Protein AF-A0A2R5FGH9-F1 (afdb_monomer_lite)

Structure (mmCIF, N/CA/C/O backbone):
data_AF-A0A2R5FGH9-F1
#
_entry.id   AF-A0A2R5FGH9-F1
#
loop_
_atom_site.group_PDB
_atom_site.id
_atom_site.type_symbol
_atom_site.label_atom_id
_atom_site.label_alt_id
_atom_site.label_comp_id
_atom_site.label_asym_id
_atom_site.label_entity_id
_atom_site.label_seq_id
_atom_site.pdbx_PDB_ins_code
_atom_site.Cartn_x
_atom_site.Cartn_y
_atom_site.Cartn_z
_atom_site.occupancy
_atom_site.B_iso_or_equiv
_atom_site.auth_seq_id
_atom_site.auth_comp_id
_atom_site.auth_asym_id
_atom_site.auth_atom_id
_atom_site.pdbx_PDB_model_num
ATOM 1 N N . MET A 1 1 ? -40.170 -8.641 27.460 1.00 36.09 1 MET A N 1
ATOM 2 C CA . MET A 1 1 ? -39.185 -7.581 27.164 1.00 36.09 1 MET A CA 1
ATOM 3 C C . MET A 1 1 ? -38.510 -7.929 25.850 1.00 36.09 1 MET A C 1
ATOM 5 O O . MET A 1 1 ? -37.716 -8.857 25.812 1.00 36.09 1 MET A O 1
ATOM 9 N N . LEU A 1 2 ? -38.915 -7.272 24.765 1.00 35.56 2 LEU A N 1
ATOM 10 C CA . LEU A 1 2 ? -38.268 -7.395 23.460 1.00 35.56 2 LEU A CA 1
ATOM 11 C C . LEU A 1 2 ? -37.071 -6.442 23.468 1.00 35.56 2 LEU A C 1
ATOM 13 O O . LEU A 1 2 ? -37.255 -5.230 23.385 1.00 35.56 2 LEU A O 1
ATOM 17 N N . ASN A 1 3 ? -35.859 -6.979 23.621 1.00 38.91 3 ASN A N 1
ATOM 18 C CA . ASN A 1 3 ? -34.643 -6.214 23.360 1.00 38.91 3 ASN A CA 1
ATOM 19 C C . ASN A 1 3 ? -34.590 -5.937 21.856 1.00 38.91 3 ASN A C 1
ATOM 21 O O . ASN A 1 3 ? -34.170 -6.782 21.069 1.00 38.91 3 ASN A O 1
ATOM 25 N N . SER A 1 4 ? -35.050 -4.750 21.471 1.00 40.66 4 SER A N 1
ATOM 26 C CA . SER A 1 4 ? -34.725 -4.124 20.195 1.00 40.66 4 SER A CA 1
ATOM 27 C C . SER A 1 4 ? -33.212 -3.903 20.159 1.00 40.66 4 SER A C 1
ATOM 29 O O . SER A 1 4 ? -32.720 -2.861 20.588 1.00 40.66 4 SER A O 1
ATOM 31 N N . LEU A 1 5 ? -32.460 -4.904 19.696 1.00 50.38 5 LEU A N 1
ATOM 32 C CA . LEU A 1 5 ? -31.089 -4.699 19.248 1.00 50.38 5 LEU A CA 1
ATOM 33 C C . LEU A 1 5 ? -31.179 -3.773 18.035 1.00 50.38 5 LEU A C 1
ATOM 35 O O . LEU A 1 5 ? -31.567 -4.210 16.952 1.00 50.38 5 LEU A O 1
ATOM 39 N N . SER A 1 6 ? -30.887 -2.487 18.235 1.00 49.81 6 SER A N 1
ATOM 40 C CA . SER A 1 6 ? -30.656 -1.556 17.131 1.00 49.81 6 SER A CA 1
ATOM 41 C C . SER A 1 6 ? -29.717 -2.220 16.117 1.00 49.81 6 SER A C 1
ATOM 43 O O . SER A 1 6 ? -28.761 -2.880 16.544 1.00 49.81 6 SER A O 1
ATOM 45 N N . PRO A 1 7 ? -29.972 -2.098 14.802 1.00 56.53 7 PRO A N 1
ATOM 46 C CA . PRO A 1 7 ? -29.104 -2.704 13.806 1.00 56.53 7 PRO A CA 1
ATOM 47 C C . PRO A 1 7 ? -27.678 -2.199 14.026 1.00 56.53 7 PRO A C 1
ATOM 49 O O . PRO A 1 7 ? -27.451 -0.995 14.166 1.00 56.53 7 PRO A O 1
ATOM 52 N N . LEU A 1 8 ? -26.730 -3.134 14.119 1.00 64.81 8 LEU A N 1
ATOM 53 C CA . LEU A 1 8 ? -25.311 -2.800 14.162 1.00 64.81 8 LEU A CA 1
ATOM 54 C C . LEU A 1 8 ? -25.004 -1.936 12.938 1.00 64.81 8 LEU A C 1
ATOM 56 O O . LEU A 1 8 ? -25.388 -2.297 11.826 1.00 64.81 8 LEU A O 1
ATOM 60 N N . ALA A 1 9 ? -24.343 -0.799 13.151 1.00 81.44 9 ALA A N 1
ATOM 61 C CA . ALA A 1 9 ? -23.907 0.046 12.050 1.00 81.44 9 ALA A CA 1
ATOM 62 C C . ALA A 1 9 ? -23.012 -0.769 11.100 1.00 81.44 9 ALA A C 1
ATOM 64 O O . ALA A 1 9 ? -22.195 -1.576 11.550 1.00 81.44 9 ALA A O 1
ATOM 65 N N . GLU A 1 10 ? -23.172 -0.581 9.793 1.00 88.12 10 GLU A N 1
ATOM 66 C CA . GLU A 1 10 ? -22.289 -1.185 8.794 1.00 88.12 10 GLU A CA 1
ATOM 67 C C . GLU A 1 10 ? -21.108 -0.255 8.499 1.00 88.12 10 GLU A C 1
ATOM 69 O O . GLU A 1 10 ? -21.259 0.966 8.436 1.00 88.12 10 GLU A O 1
ATOM 74 N N . ASP A 1 11 ? -19.926 -0.843 8.332 1.00 92.19 11 ASP A N 1
ATOM 75 C CA . ASP A 1 11 ? -18.700 -0.186 7.887 1.00 92.19 11 ASP A CA 1
ATOM 76 C C . ASP A 1 11 ? -18.140 -0.870 6.622 1.00 92.19 11 ASP A C 1
ATOM 78 O O . ASP A 1 11 ? -18.800 -1.712 6.003 1.00 92.19 11 ASP A O 1
ATOM 82 N N . LEU A 1 12 ? -16.918 -0.519 6.198 1.00 90.75 12 LEU A N 1
ATOM 83 C CA . LEU A 1 12 ? -16.336 -1.056 4.960 1.00 90.75 12 LEU A CA 1
ATOM 84 C C . LEU A 1 12 ? -16.142 -2.579 4.981 1.00 90.75 12 LEU A C 1
ATOM 86 O O . LEU A 1 12 ? -16.095 -3.185 3.909 1.00 90.75 12 LEU A O 1
ATOM 90 N N . ALA A 1 13 ? -16.037 -3.182 6.165 1.00 94.12 13 ALA A N 1
ATOM 91 C CA . ALA A 1 13 ? -15.879 -4.613 6.385 1.00 94.12 13 ALA A CA 1
ATOM 92 C C . ALA A 1 13 ? -17.205 -5.307 6.758 1.00 94.12 13 ALA A C 1
ATOM 94 O O . ALA A 1 13 ? -17.204 -6.454 7.201 1.00 94.12 13 ALA A O 1
ATOM 95 N N . GLY A 1 14 ? -18.353 -4.655 6.554 1.00 92.62 14 GLY A N 1
ATOM 96 C CA . GLY A 1 14 ? -19.675 -5.183 6.892 1.00 92.62 14 GLY A CA 1
ATOM 97 C C . GLY A 1 14 ? -20.109 -4.783 8.301 1.00 92.62 14 GLY A C 1
ATOM 98 O O . GLY A 1 14 ? -19.911 -3.646 8.714 1.00 92.62 14 GLY A O 1
ATOM 99 N N . GLN A 1 15 ? -20.729 -5.696 9.052 1.00 91.69 15 GLN A N 1
ATOM 100 C CA . GLN A 1 15 ? -21.244 -5.370 10.388 1.00 91.69 15 GLN A CA 1
ATOM 101 C C . GLN A 1 15 ? -20.119 -4.938 11.341 1.00 91.69 15 GLN A C 1
ATOM 103 O O . GLN A 1 15 ? -19.120 -5.649 11.516 1.00 91.69 15 GLN A O 1
ATOM 108 N N . ASN A 1 16 ? -20.303 -3.777 11.973 1.00 89.50 16 ASN A N 1
ATOM 109 C CA . ASN A 1 16 ? -19.399 -3.253 12.985 1.00 89.50 16 ASN A CA 1
ATOM 110 C C . ASN A 1 16 ? -19.691 -3.907 14.339 1.00 89.50 16 ASN A C 1
ATOM 112 O O . ASN A 1 16 ? -20.799 -3.814 14.870 1.00 89.50 16 ASN A O 1
ATOM 116 N N . TYR A 1 17 ? -18.676 -4.549 14.908 1.00 87.38 17 TYR A N 1
ATOM 117 C CA . TYR A 1 17 ? -18.700 -5.069 16.267 1.00 87.38 17 TYR A CA 1
ATOM 118 C C . TYR A 1 17 ? -17.605 -4.340 17.051 1.00 87.38 17 TYR A C 1
ATOM 120 O O . TYR A 1 17 ? -16.444 -4.448 16.663 1.00 87.38 17 TYR A O 1
ATOM 128 N N . PRO A 1 18 ? -17.915 -3.650 18.163 1.00 85.75 18 PRO A N 1
ATOM 129 C CA . PRO A 1 18 ? -16.892 -2.970 18.964 1.00 85.75 18 PRO A CA 1
ATOM 130 C C . PRO A 1 18 ? -15.833 -3.922 19.543 1.00 85.75 18 PRO A C 1
ATOM 132 O O . PRO A 1 18 ? -14.689 -3.539 19.758 1.00 85.75 18 PRO A O 1
ATOM 135 N N . SER A 1 19 ? -16.213 -5.179 19.784 1.00 90.06 19 SER A N 1
ATOM 136 C CA . SER A 1 19 ? -15.317 -6.245 20.235 1.00 90.06 19 SER A CA 1
ATOM 137 C C . SER A 1 19 ? -15.649 -7.533 19.475 1.00 90.06 19 SER A C 1
ATOM 139 O O . SER A 1 19 ? -16.431 -8.354 19.964 1.00 90.06 19 SER A O 1
ATOM 141 N N . PRO A 1 20 ? -15.163 -7.682 18.226 1.00 93.56 20 PRO A N 1
ATOM 142 C CA . PRO A 1 20 ? -15.476 -8.838 17.409 1.00 93.56 20 PRO A CA 1
ATOM 143 C C . PRO A 1 20 ? -14.773 -10.075 17.970 1.00 93.56 20 PRO A C 1
ATOM 145 O O . PRO A 1 20 ? -13.564 -10.072 18.199 1.00 93.56 20 PRO A O 1
ATOM 148 N N . HIS A 1 21 ? -15.509 -11.170 18.133 1.00 94.06 21 HIS A N 1
ATOM 149 C CA . HIS A 1 21 ? -14.891 -12.479 18.337 1.00 94.06 21 HIS A CA 1
ATOM 150 C C . HIS A 1 21 ? -14.397 -13.068 17.005 1.00 94.06 21 HIS A C 1
ATOM 152 O O . HIS A 1 21 ? -14.748 -12.594 15.926 1.00 94.06 21 HIS A O 1
ATOM 158 N N . TYR A 1 22 ? -13.653 -14.177 17.063 1.00 94.25 22 TYR A N 1
ATOM 159 C CA . TYR A 1 22 ? -13.020 -14.814 15.897 1.00 94.25 22 TYR A CA 1
ATOM 160 C C . TYR A 1 22 ? -13.924 -14.921 14.652 1.00 94.25 22 TYR A C 1
ATOM 162 O O . TYR A 1 22 ? -13.580 -14.412 13.588 1.00 94.25 22 TYR A O 1
ATOM 170 N N . LEU A 1 23 ? -15.117 -15.520 14.781 1.00 96.31 23 LEU A N 1
ATOM 171 C CA . LEU A 1 23 ? -16.037 -15.672 13.642 1.00 96.31 23 LEU A CA 1
ATOM 172 C C . LEU A 1 23 ? -16.572 -14.331 13.099 1.00 96.31 23 LEU A C 1
ATOM 174 O O . LEU A 1 23 ? -16.866 -14.237 11.910 1.00 96.31 23 LEU A O 1
ATOM 178 N N . GLN A 1 24 ? -16.709 -13.297 13.935 1.00 96.06 24 GLN A N 1
ATOM 179 C CA . GLN A 1 24 ? -17.102 -11.955 13.486 1.00 96.06 24 GLN A CA 1
ATOM 180 C C . GLN A 1 24 ? -15.964 -11.304 12.695 1.00 96.06 24 GLN A C 1
ATOM 182 O O . GLN A 1 24 ? -16.203 -10.799 11.600 1.00 96.06 24 GLN A O 1
ATOM 187 N N . THR A 1 25 ? -14.721 -11.411 13.168 1.00 95.94 25 THR A N 1
ATOM 188 C CA . THR A 1 25 ? -13.534 -10.972 12.417 1.00 95.94 25 THR A CA 1
ATOM 189 C C . THR A 1 25 ? -13.403 -11.719 11.089 1.00 95.94 25 THR A C 1
ATOM 191 O O . THR A 1 25 ? -13.157 -11.103 10.056 1.00 95.94 25 THR A O 1
ATOM 194 N N . GLN A 1 26 ? -13.647 -13.032 11.067 1.00 96.31 26 GLN A N 1
ATOM 195 C CA . GLN A 1 26 ? -13.617 -13.819 9.832 1.00 96.31 26 GLN A CA 1
ATOM 196 C C . GLN A 1 26 ? -14.672 -13.345 8.818 1.00 96.31 26 GLN A C 1
ATOM 198 O O . GLN A 1 26 ? -14.382 -13.256 7.625 1.00 96.31 26 GLN A O 1
ATOM 203 N N . ARG A 1 27 ? -15.885 -13.005 9.276 1.00 96.38 27 ARG A N 1
ATOM 204 C CA . ARG A 1 27 ? -16.927 -12.412 8.418 1.00 96.38 27 ARG A CA 1
ATOM 205 C C . ARG A 1 27 ? -16.500 -11.053 7.872 1.00 96.38 27 ARG A C 1
ATOM 207 O O . ARG A 1 27 ? -16.706 -10.804 6.688 1.00 96.38 27 ARG A O 1
ATOM 214 N N . ARG A 1 28 ? -15.863 -10.220 8.700 1.00 96.38 28 ARG A N 1
ATOM 215 C CA . ARG A 1 28 ? -15.312 -8.924 8.280 1.00 96.38 28 ARG A CA 1
ATOM 216 C C . ARG A 1 28 ? -14.251 -9.081 7.192 1.00 96.38 28 ARG A C 1
ATOM 218 O O . ARG A 1 28 ? -14.345 -8.449 6.146 1.00 96.38 28 ARG A O 1
ATOM 225 N N . ILE A 1 29 ? -13.300 -9.998 7.385 1.00 96.81 29 ILE A N 1
ATOM 226 C CA . ILE A 1 29 ? -12.285 -10.338 6.375 1.00 96.81 29 ILE A CA 1
ATOM 227 C C . ILE A 1 29 ? -12.949 -10.820 5.083 1.00 96.81 29 ILE A C 1
ATOM 229 O O . ILE A 1 29 ? -12.601 -10.341 4.010 1.00 96.81 29 ILE A O 1
ATOM 233 N N . ARG A 1 30 ? -13.928 -11.729 5.168 1.00 96.50 30 ARG A N 1
ATOM 234 C CA . ARG A 1 30 ? -14.634 -12.241 3.985 1.00 96.50 30 ARG A CA 1
ATOM 235 C C . ARG A 1 30 ? -15.347 -11.131 3.211 1.00 96.50 30 ARG A C 1
ATOM 237 O O . ARG A 1 30 ? -15.213 -11.080 1.998 1.00 96.50 30 ARG A O 1
ATOM 244 N N . SER A 1 31 ? -16.017 -10.216 3.909 1.00 95.81 31 SER A N 1
ATOM 245 C CA . SER A 1 31 ? -16.653 -9.044 3.294 1.00 95.81 31 SER A CA 1
ATOM 246 C C . SER A 1 31 ? -15.647 -8.200 2.497 1.00 95.81 31 SER A C 1
ATOM 248 O O . SER A 1 31 ? -15.887 -7.846 1.344 1.00 95.81 31 SER A O 1
ATOM 250 N N . LEU A 1 32 ? -14.466 -7.943 3.068 1.00 96.12 32 LEU A N 1
ATOM 251 C CA . LEU A 1 32 ? -13.390 -7.213 2.386 1.00 96.12 32 LEU A CA 1
ATOM 252 C C . LEU A 1 32 ? -12.814 -8.003 1.201 1.00 96.12 32 LEU A C 1
ATOM 254 O O . LEU A 1 32 ? -12.506 -7.416 0.164 1.00 96.12 32 LEU A O 1
ATOM 258 N N . ILE A 1 33 ? -12.686 -9.325 1.332 1.00 95.12 33 ILE A N 1
ATOM 259 C CA . ILE A 1 33 ? -12.244 -10.203 0.245 1.00 95.12 33 ILE A CA 1
ATOM 260 C C . ILE A 1 33 ? -13.204 -10.090 -0.941 1.00 95.12 33 ILE A C 1
ATOM 262 O O . ILE A 1 33 ? -12.774 -9.782 -2.055 1.00 95.12 33 ILE A O 1
ATOM 266 N N . ASP A 1 34 ? -14.501 -10.239 -0.681 1.00 93.94 34 ASP A N 1
ATOM 267 C CA . ASP A 1 34 ? -15.549 -10.145 -1.696 1.00 93.94 34 ASP A CA 1
ATOM 268 C C . ASP A 1 34 ? -15.573 -8.742 -2.342 1.00 93.94 34 ASP A C 1
ATOM 270 O O . ASP A 1 34 ? -15.816 -8.587 -3.540 1.00 93.94 34 ASP A O 1
ATOM 274 N N . LYS A 1 35 ? -15.239 -7.697 -1.576 1.00 91.81 35 LYS A N 1
ATOM 275 C CA . LYS A 1 35 ? -15.223 -6.309 -2.055 1.00 91.81 35 LYS A CA 1
ATOM 276 C C . LYS A 1 35 ? -14.005 -5.948 -2.913 1.00 91.81 35 LYS A C 1
ATOM 278 O O . LYS A 1 35 ? -14.156 -5.195 -3.878 1.00 91.81 35 LYS A O 1
ATOM 283 N N . TYR A 1 36 ? -12.806 -6.429 -2.571 1.00 90.81 36 TYR A N 1
ATOM 284 C CA . TYR A 1 36 ? -11.553 -5.953 -3.184 1.00 90.81 36 TYR A CA 1
ATOM 285 C C . TYR A 1 36 ? -10.811 -6.988 -4.031 1.00 90.81 36 TYR A C 1
ATOM 287 O O . TYR A 1 36 ? -10.022 -6.580 -4.889 1.00 90.81 36 TYR A O 1
ATOM 295 N N . ILE A 1 37 ? -11.021 -8.287 -3.801 1.00 91.62 37 ILE A N 1
ATOM 296 C CA . ILE A 1 37 ? -10.279 -9.364 -4.479 1.00 91.62 37 ILE A CA 1
ATOM 297 C C . ILE A 1 37 ? -11.175 -10.480 -5.036 1.00 91.62 37 ILE A C 1
ATOM 299 O O . ILE A 1 37 ? -10.652 -11.495 -5.491 1.00 91.62 37 ILE A O 1
ATOM 303 N N . ALA A 1 38 ? -12.500 -10.303 -5.051 1.00 92.62 38 ALA A N 1
ATOM 304 C CA . ALA A 1 38 ? -13.389 -11.192 -5.793 1.00 92.62 38 ALA A CA 1
ATOM 305 C C . ALA A 1 38 ? -12.977 -11.279 -7.271 1.00 92.62 38 ALA A C 1
ATOM 307 O O . ALA A 1 38 ? -12.441 -10.322 -7.843 1.00 92.62 38 ALA A O 1
ATOM 308 N N . VAL A 1 39 ? -13.238 -12.429 -7.895 1.00 93.62 39 VAL A N 1
ATOM 309 C CA . VAL A 1 39 ? -12.809 -12.726 -9.271 1.00 93.62 39 VAL A CA 1
ATOM 310 C C . VAL A 1 39 ? -13.307 -11.661 -10.242 1.00 93.62 39 VAL A C 1
ATOM 312 O O . VAL A 1 39 ? -12.549 -11.197 -11.088 1.00 93.62 39 VAL A O 1
ATOM 315 N N . GLU A 1 40 ? -14.543 -11.203 -10.071 1.00 93.81 40 GLU A N 1
ATOM 316 C CA . GLU A 1 40 ? -15.172 -10.181 -10.903 1.00 93.81 40 GLU A CA 1
ATOM 317 C C . GLU A 1 40 ? -14.434 -8.842 -10.774 1.00 93.81 40 GLU A C 1
ATOM 319 O O . GLU A 1 40 ? -14.203 -8.158 -11.770 1.00 93.81 40 GLU A O 1
ATOM 324 N N . LYS A 1 41 ? -13.988 -8.496 -9.558 1.00 90.62 41 LYS A N 1
ATOM 325 C CA . LYS A 1 41 ? -13.224 -7.271 -9.282 1.00 90.62 41 LYS A CA 1
ATOM 326 C C . LYS A 1 41 ? -11.822 -7.331 -9.865 1.00 90.62 41 LYS A C 1
ATOM 328 O O . LYS A 1 41 ? -11.341 -6.336 -10.404 1.00 90.62 41 LYS A O 1
ATOM 333 N N . LEU A 1 42 ? -11.159 -8.480 -9.774 1.00 90.44 42 LEU A N 1
ATOM 334 C CA . LEU A 1 42 ? -9.845 -8.674 -10.386 1.00 90.44 42 LEU A CA 1
ATOM 335 C C . LEU A 1 42 ? -9.948 -8.672 -11.914 1.00 90.44 42 LEU A C 1
ATOM 337 O O . LEU A 1 42 ? -9.134 -8.026 -12.568 1.00 90.44 42 LEU A O 1
ATOM 341 N N . HIS A 1 43 ? -10.974 -9.313 -12.476 1.00 92.69 43 HIS A N 1
ATOM 342 C CA . HIS A 1 43 ? -11.237 -9.307 -13.910 1.00 92.69 43 HIS A CA 1
ATOM 343 C C . HIS A 1 43 ? -11.472 -7.887 -14.436 1.00 92.69 43 HIS A C 1
ATOM 345 O O . HIS A 1 43 ? -10.792 -7.468 -15.368 1.00 92.69 43 HIS A O 1
ATOM 351 N N . GLU A 1 44 ? -12.359 -7.115 -13.802 1.00 90.88 44 GLU A N 1
ATOM 352 C CA . GLU A 1 44 ? -12.611 -5.710 -14.150 1.00 90.88 44 GLU A CA 1
ATOM 353 C C . GLU A 1 44 ? -11.312 -4.884 -14.139 1.00 90.88 44 GLU A C 1
ATOM 355 O O . GLU A 1 44 ? -11.024 -4.136 -15.074 1.00 90.88 44 GLU A O 1
ATOM 360 N N . ARG A 1 45 ? -10.476 -5.066 -13.108 1.00 88.00 45 ARG A N 1
ATOM 361 C CA . ARG A 1 45 ? -9.181 -4.378 -12.994 1.00 88.00 45 ARG A CA 1
ATOM 362 C C . ARG A 1 45 ? -8.216 -4.769 -14.106 1.00 88.00 45 ARG A C 1
ATOM 364 O O . ARG A 1 45 ? -7.551 -3.887 -14.639 1.00 88.00 45 ARG A O 1
ATOM 371 N N . LEU A 1 46 ? -8.145 -6.054 -14.453 1.00 90.62 46 LEU A N 1
ATOM 372 C CA . LEU A 1 46 ? -7.296 -6.547 -15.538 1.00 90.62 46 LEU A CA 1
ATOM 373 C C . LEU A 1 46 ? -7.720 -5.972 -16.894 1.00 90.62 46 LEU A C 1
ATOM 375 O O . LEU A 1 46 ? -6.853 -5.568 -17.663 1.00 90.62 46 LEU A O 1
ATOM 379 N N . GLN A 1 47 ? -9.027 -5.869 -17.160 1.00 91.62 47 GLN A N 1
ATOM 380 C CA . GLN A 1 47 ? -9.544 -5.268 -18.398 1.00 91.62 47 GLN A CA 1
ATOM 381 C C . GLN A 1 47 ? -9.238 -3.767 -18.506 1.00 91.62 47 GLN A C 1
ATOM 383 O O . GLN A 1 47 ? -9.062 -3.245 -19.603 1.00 91.62 47 GLN A O 1
ATOM 388 N N . ASP A 1 48 ? -9.141 -3.065 -17.377 1.00 89.88 48 ASP A N 1
ATOM 389 C CA . ASP A 1 48 ? -8.859 -1.629 -17.354 1.00 89.88 48 ASP A CA 1
ATOM 390 C C . ASP A 1 48 ? -7.366 -1.275 -17.489 1.00 89.88 48 ASP A C 1
ATOM 392 O O . ASP A 1 48 ? -7.019 -0.157 -17.871 1.00 89.88 48 ASP A O 1
ATOM 396 N N . LEU A 1 49 ? -6.451 -2.199 -17.176 1.00 88.94 49 LEU A N 1
ATOM 397 C CA . LEU A 1 49 ? -5.008 -1.917 -17.184 1.00 88.94 49 LEU A CA 1
ATOM 398 C C . LEU A 1 49 ? -4.478 -1.380 -18.528 1.00 88.94 49 LEU A C 1
ATOM 400 O O . LEU A 1 49 ? -3.778 -0.367 -18.498 1.00 88.94 49 LEU A O 1
ATOM 404 N N . PRO A 1 50 ? -4.821 -1.953 -19.701 1.00 91.75 50 PRO A N 1
ATOM 405 C CA . PRO A 1 50 ? -4.362 -1.415 -20.985 1.00 91.75 50 PRO A CA 1
ATOM 406 C C . PRO A 1 50 ? -4.783 0.044 -21.220 1.00 91.75 50 PRO A C 1
ATOM 408 O O . PRO A 1 50 ? -4.024 0.834 -21.790 1.00 91.75 50 PRO A O 1
ATOM 411 N N . ILE A 1 51 ? -5.971 0.422 -20.734 1.00 91.19 51 ILE A N 1
ATOM 412 C CA . ILE A 1 51 ? -6.478 1.797 -20.814 1.00 91.19 51 ILE A CA 1
ATOM 413 C C . ILE A 1 51 ? -5.605 2.711 -19.951 1.00 91.19 51 ILE A C 1
ATOM 415 O O . ILE A 1 51 ? -5.178 3.763 -20.420 1.00 91.19 51 ILE A O 1
ATOM 419 N N . GLN A 1 52 ? -5.275 2.287 -18.729 1.00 89.31 52 GLN A N 1
ATOM 420 C CA . GLN A 1 52 ? -4.406 3.040 -17.818 1.00 89.31 52 GLN A CA 1
ATOM 421 C C . GLN A 1 52 ? -2.965 3.175 -18.331 1.00 89.31 52 GLN A C 1
ATOM 423 O O . GLN A 1 52 ? -2.330 4.200 -18.098 1.00 89.31 52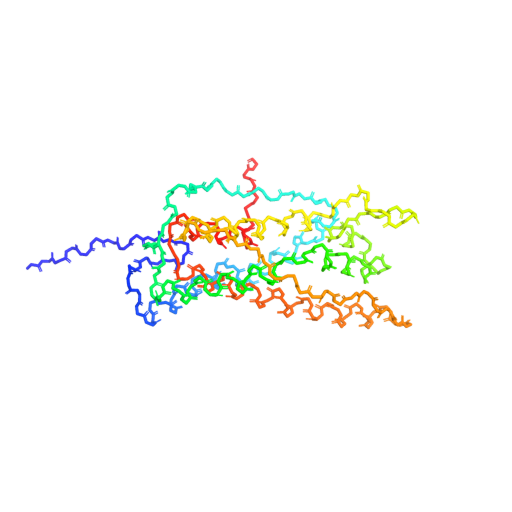 GLN A O 1
ATOM 428 N N . PHE A 1 53 ? -2.441 2.181 -19.055 1.00 91.88 53 PHE A N 1
ATOM 429 C CA . PHE A 1 53 ? -1.109 2.274 -19.666 1.00 91.88 53 PHE A CA 1
ATOM 430 C C . PHE A 1 53 ? -1.066 3.297 -20.804 1.00 91.88 53 PHE A C 1
ATOM 432 O O . PHE A 1 53 ? -0.057 3.975 -20.988 1.00 91.88 53 PHE A O 1
ATOM 439 N N . THR A 1 54 ? -2.168 3.423 -21.546 1.00 89.06 54 THR A N 1
ATOM 440 C CA . THR A 1 54 ? -2.284 4.362 -22.668 1.00 89.06 54 THR A CA 1
ATOM 441 C C . THR A 1 54 ? -2.600 5.778 -22.189 1.00 89.06 54 THR A C 1
ATOM 443 O O . THR A 1 54 ? -2.011 6.745 -22.666 1.00 89.06 54 THR A O 1
ATOM 446 N N . ASN A 1 55 ? -3.528 5.903 -21.240 1.00 88.69 55 ASN A N 1
ATOM 447 C CA . ASN A 1 55 ? -3.999 7.167 -20.690 1.00 88.69 55 ASN A CA 1
ATOM 448 C C . ASN A 1 55 ? -4.079 7.081 -19.154 1.00 88.69 55 ASN A C 1
ATOM 450 O O . ASN A 1 55 ? -5.159 6.841 -18.605 1.00 88.69 55 ASN A O 1
ATOM 454 N N . PRO A 1 56 ? -2.946 7.250 -18.452 1.00 87.75 56 PRO A N 1
ATOM 455 C CA . PRO A 1 56 ? -2.906 7.188 -16.998 1.00 87.75 56 PRO A CA 1
ATOM 456 C C . PRO A 1 56 ? -3.728 8.320 -16.379 1.00 87.75 56 PRO A C 1
ATOM 458 O O . PRO A 1 56 ? -3.455 9.493 -16.627 1.00 87.75 56 PRO A O 1
ATOM 461 N N . GLN A 1 57 ? -4.698 7.975 -15.530 1.00 86.25 57 GLN A N 1
ATOM 462 C CA . GLN A 1 57 ? -5.518 8.950 -14.807 1.00 86.25 57 GLN A CA 1
ATOM 463 C C . GLN A 1 57 ? -5.354 8.783 -13.293 1.00 86.25 57 GLN A C 1
ATOM 465 O O . GLN A 1 57 ? -5.608 7.690 -12.782 1.00 86.25 57 GLN A O 1
ATOM 470 N N . PRO A 1 58 ? -4.942 9.834 -12.558 1.00 84.19 58 PRO A N 1
ATOM 471 C CA . PRO A 1 58 ? -4.727 9.728 -11.125 1.00 84.19 58 PRO A CA 1
ATOM 472 C C . PRO A 1 58 ? -6.029 9.475 -10.380 1.00 84.19 58 PRO A C 1
ATOM 474 O O . PRO A 1 58 ? -7.059 10.088 -10.663 1.00 84.19 58 PRO A O 1
ATOM 477 N N . ARG A 1 59 ? -5.960 8.593 -9.383 1.00 82.31 59 ARG A N 1
ATOM 478 C CA . ARG A 1 59 ? -7.081 8.318 -8.489 1.00 82.31 59 ARG A CA 1
ATOM 479 C C . ARG A 1 59 ? -7.003 9.236 -7.268 1.00 82.31 59 ARG A C 1
ATOM 481 O O . ARG A 1 59 ? -6.051 9.123 -6.494 1.00 82.31 59 ARG A O 1
ATOM 488 N N . PRO A 1 60 ? -7.964 10.157 -7.078 1.00 84.12 60 PRO A N 1
ATOM 489 C CA . PRO A 1 60 ? -7.989 10.974 -5.878 1.00 84.12 60 PRO A CA 1
ATOM 490 C C . PRO A 1 60 ? -8.397 10.117 -4.679 1.00 84.12 60 PRO A C 1
ATOM 492 O O . PRO A 1 60 ? -9.329 9.316 -4.765 1.00 84.12 60 PRO A O 1
ATOM 495 N N . TRP A 1 61 ? -7.725 10.325 -3.550 1.00 87.94 61 TRP A N 1
ATOM 496 C CA . TRP A 1 61 ? -8.190 9.776 -2.282 1.00 87.94 61 TRP A CA 1
ATOM 497 C C . TRP A 1 61 ? -9.472 10.474 -1.853 1.00 87.94 61 TRP A C 1
ATOM 499 O O . TRP A 1 61 ? -9.638 11.681 -2.072 1.00 87.94 61 TRP A O 1
ATOM 509 N N . LYS A 1 62 ? -10.375 9.739 -1.202 1.00 87.94 62 LYS A N 1
ATOM 510 C CA . LYS A 1 62 ? -11.525 10.384 -0.558 1.00 87.94 62 LYS A CA 1
ATOM 511 C C . LYS A 1 62 ? -11.041 11.341 0.550 1.00 87.94 62 LYS A C 1
ATOM 513 O O . LYS A 1 62 ? -9.994 11.100 1.157 1.00 87.94 62 LYS A O 1
ATOM 518 N N . PRO A 1 63 ? -11.791 12.412 0.859 1.00 90.19 63 PRO A N 1
ATOM 519 C CA . PRO A 1 63 ? -11.502 13.235 2.026 1.00 90.19 63 PRO A CA 1
ATOM 520 C C . PRO A 1 63 ? -11.499 12.386 3.302 1.00 90.19 63 PRO A C 1
ATOM 522 O O . PRO A 1 63 ? -12.454 11.660 3.569 1.00 90.19 63 PRO A O 1
ATOM 525 N N . ILE A 1 64 ? -10.424 12.487 4.082 1.00 92.00 64 ILE A N 1
ATOM 526 C CA . ILE A 1 64 ? -10.267 11.787 5.360 1.00 92.00 64 ILE A CA 1
ATOM 527 C C . ILE A 1 64 ? -10.369 12.803 6.491 1.00 92.00 64 ILE A C 1
ATOM 529 O O . ILE A 1 64 ? -9.598 13.769 6.535 1.00 92.00 64 ILE A O 1
ATOM 533 N N . ASP A 1 65 ? -11.251 12.535 7.451 1.00 94.56 65 ASP A N 1
ATOM 534 C CA . ASP A 1 65 ? -11.273 13.262 8.717 1.00 94.56 65 ASP A CA 1
ATOM 535 C C . ASP A 1 65 ? -10.187 12.737 9.666 1.00 94.56 65 ASP A C 1
ATOM 537 O O . ASP A 1 65 ? -10.414 11.913 10.555 1.00 94.56 65 ASP A O 1
ATOM 541 N N . TRP A 1 66 ? -8.969 13.235 9.459 1.00 95.50 66 TRP A N 1
ATOM 542 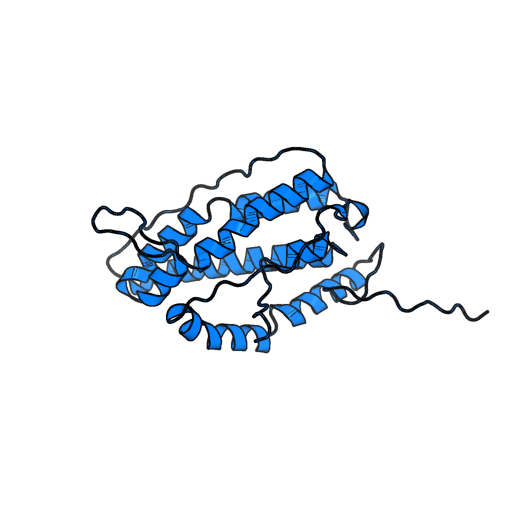C CA . TRP A 1 66 ? -7.792 12.847 10.233 1.00 95.50 66 TRP A CA 1
ATOM 543 C C . TRP A 1 66 ? -7.907 13.140 11.732 1.00 95.50 66 TRP A C 1
ATOM 545 O O . TRP A 1 66 ? -7.196 12.506 12.505 1.00 95.50 66 TRP A O 1
ATOM 555 N N . GLN A 1 67 ? -8.751 14.092 12.145 1.00 94.94 67 GLN A N 1
ATOM 556 C CA . GLN A 1 67 ? -8.871 14.496 13.552 1.00 94.94 67 GLN A CA 1
ATOM 557 C C . GLN A 1 67 ? -9.680 13.490 14.374 1.00 94.94 67 GLN A C 1
ATOM 559 O O . GLN A 1 67 ? -9.542 13.432 15.592 1.00 94.94 67 GLN A O 1
ATOM 564 N N . THR A 1 68 ? -10.507 12.681 13.711 1.00 95.56 68 THR A N 1
ATOM 565 C CA . THR A 1 68 ? -11.321 11.652 14.371 1.00 95.56 68 THR A CA 1
ATOM 566 C C . THR A 1 68 ? -10.591 10.322 14.537 1.00 95.56 68 THR A C 1
ATOM 568 O O . THR A 1 68 ? -11.122 9.419 15.189 1.00 95.56 68 THR A O 1
ATOM 571 N N . ILE A 1 69 ? -9.381 10.187 13.979 1.00 97.38 69 ILE A N 1
ATOM 572 C CA . ILE A 1 69 ? -8.580 8.969 14.109 1.00 97.38 69 ILE A CA 1
ATOM 573 C C . ILE A 1 69 ? -8.130 8.803 15.558 1.00 97.38 69 ILE A C 1
ATOM 575 O O . ILE A 1 69 ? -7.440 9.659 16.104 1.00 97.38 69 ILE A O 1
ATOM 579 N N . ASN A 1 70 ? -8.513 7.692 16.186 1.00 96.50 70 ASN A N 1
ATOM 580 C CA . ASN A 1 70 ? -8.170 7.415 17.578 1.00 96.50 70 ASN A CA 1
ATOM 581 C C . ASN A 1 70 ? -8.094 5.910 17.877 1.00 96.50 70 ASN A C 1
ATOM 583 O O . ASN A 1 70 ? -8.579 5.074 17.115 1.00 96.50 70 ASN A O 1
ATOM 587 N N . ARG A 1 71 ? -7.499 5.558 19.023 1.00 96.19 71 ARG A N 1
ATOM 588 C CA . ARG A 1 71 ? -7.225 4.161 19.403 1.00 96.19 71 ARG A CA 1
ATOM 589 C C . ARG A 1 71 ? -8.477 3.292 19.573 1.00 96.19 71 ARG A C 1
ATOM 591 O O . ARG A 1 71 ? -8.381 2.094 19.339 1.00 96.19 71 ARG A O 1
ATOM 598 N N . ASN A 1 72 ? -9.645 3.861 19.884 1.00 95.25 72 ASN A N 1
ATOM 599 C CA . ASN A 1 72 ? -10.888 3.083 20.030 1.00 95.25 72 ASN A CA 1
ATOM 600 C C . ASN A 1 72 ? -11.420 2.556 18.690 1.00 95.25 72 ASN A C 1
ATOM 602 O O . ASN A 1 72 ? -12.341 1.744 18.668 1.00 95.25 72 ASN A O 1
ATOM 606 N N . GLN A 1 73 ? -10.860 3.020 17.571 1.00 96.25 73 GLN A N 1
ATOM 607 C CA . GLN A 1 73 ? -11.174 2.488 16.251 1.00 96.25 73 GLN A CA 1
ATOM 608 C C . GLN A 1 73 ? -10.426 1.190 15.941 1.00 96.25 73 GLN A C 1
ATOM 610 O O . GLN A 1 73 ? -10.758 0.566 14.938 1.00 96.25 73 GLN A O 1
ATOM 615 N N . ILE A 1 74 ? -9.456 0.774 16.766 1.00 97.38 74 ILE A N 1
ATOM 616 C CA . ILE A 1 74 ? -8.804 -0.540 16.683 1.00 97.38 74 ILE A CA 1
ATOM 617 C C . ILE A 1 74 ? -9.683 -1.550 17.425 1.00 97.38 74 ILE A C 1
ATOM 619 O O . ILE A 1 74 ? -9.977 -1.367 18.605 1.00 97.38 74 ILE A O 1
ATOM 623 N N . ILE A 1 75 ? -10.104 -2.615 16.740 1.00 96.50 75 ILE A N 1
ATOM 624 C CA . ILE A 1 75 ? -11.068 -3.588 17.271 1.00 96.50 75 ILE A CA 1
ATOM 625 C C . ILE A 1 75 ? -10.571 -5.031 17.153 1.00 96.50 75 ILE A C 1
ATOM 627 O O . ILE A 1 75 ? -9.951 -5.437 16.169 1.00 96.50 75 ILE A O 1
ATOM 631 N N . GLY A 1 76 ? -10.896 -5.849 18.155 1.00 93.25 76 GLY A N 1
ATOM 632 C CA . GLY A 1 76 ? -10.638 -7.294 18.124 1.00 93.25 76 GLY A CA 1
ATOM 633 C C . GLY A 1 76 ? -9.169 -7.697 18.266 1.00 93.25 76 GLY A C 1
ATOM 634 O O . GLY A 1 76 ? -8.853 -8.867 18.062 1.00 93.25 76 GLY A O 1
ATOM 635 N N . LEU A 1 77 ? -8.281 -6.755 18.595 1.00 93.25 77 LEU A N 1
ATOM 636 C CA . LEU A 1 77 ? -6.908 -7.029 19.006 1.00 93.25 77 LEU A CA 1
ATOM 637 C C . LEU A 1 77 ? -6.356 -5.930 19.918 1.00 93.25 77 LEU A C 1
ATOM 639 O O . LEU A 1 77 ? -6.938 -4.854 20.041 1.00 93.25 77 LEU A O 1
ATOM 643 N N . ASP A 1 78 ? -5.195 -6.210 20.500 1.00 94.81 78 ASP A N 1
ATOM 644 C CA . ASP A 1 78 ? -4.412 -5.238 21.250 1.00 94.81 78 ASP A CA 1
ATOM 645 C C . ASP A 1 78 ? -3.819 -4.144 20.338 1.00 94.81 78 ASP A C 1
ATOM 647 O O . ASP A 1 78 ? -3.337 -4.417 19.232 1.00 94.81 78 ASP A O 1
ATOM 651 N N . ALA A 1 79 ? -3.837 -2.896 20.808 1.00 96.12 79 ALA A N 1
ATOM 652 C CA . ALA A 1 79 ? -3.369 -1.751 20.034 1.00 96.12 79 ALA A CA 1
ATOM 653 C C . ALA A 1 79 ? -1.868 -1.821 19.710 1.00 96.12 79 ALA A C 1
ATOM 655 O O . ALA A 1 79 ? -1.464 -1.381 18.637 1.00 96.12 79 ALA A O 1
ATOM 656 N N . GLU A 1 80 ? -1.038 -2.397 20.580 1.00 97.12 80 GLU A N 1
ATOM 657 C CA . GLU A 1 80 ? 0.405 -2.518 20.346 1.00 97.12 80 GLU A CA 1
ATOM 658 C C . GLU A 1 80 ? 0.714 -3.564 19.271 1.00 97.12 80 GLU A C 1
ATOM 660 O O . GLU A 1 80 ? 1.621 -3.384 18.452 1.00 97.12 80 GLU A O 1
ATOM 665 N N . VAL A 1 81 ? -0.092 -4.627 19.198 1.00 96.81 81 VAL A N 1
ATOM 666 C CA . VAL A 1 81 ? -0.023 -5.596 18.095 1.00 96.81 81 VAL A CA 1
ATOM 667 C C . VAL A 1 81 ? -0.412 -4.922 16.777 1.00 96.81 81 VAL A C 1
ATOM 669 O O . VAL A 1 81 ? 0.293 -5.083 15.779 1.00 96.81 81 VAL A O 1
ATOM 672 N N . PHE A 1 82 ? -1.476 -4.110 16.770 1.00 97.69 82 PHE A N 1
ATOM 673 C CA . PHE A 1 82 ? -1.867 -3.336 15.587 1.00 97.69 82 PHE A CA 1
ATOM 674 C C . PHE A 1 82 ? -0.744 -2.394 15.132 1.00 97.69 82 PHE A C 1
ATOM 676 O O . PHE A 1 82 ? -0.375 -2.392 13.957 1.00 97.69 82 PHE A O 1
ATOM 683 N N . LEU A 1 83 ? -0.167 -1.626 16.060 1.00 97.50 83 LEU A N 1
ATOM 684 C CA . LEU A 1 83 ? 0.911 -0.681 15.769 1.00 97.50 83 LEU A CA 1
ATOM 685 C C . LEU A 1 83 ? 2.167 -1.391 15.253 1.00 97.50 83 LEU A C 1
ATOM 687 O O . LEU A 1 83 ? 2.765 -0.934 14.282 1.00 97.50 83 LEU A O 1
ATOM 691 N N . SER A 1 84 ? 2.524 -2.545 15.819 1.00 96.31 84 SER A N 1
ATOM 692 C CA . SER A 1 84 ? 3.649 -3.360 15.336 1.00 96.31 84 SER A CA 1
ATOM 693 C C . SER A 1 84 ? 3.456 -3.802 13.882 1.00 96.31 84 SER A C 1
ATOM 695 O O . SER A 1 84 ? 4.391 -3.776 13.078 1.00 96.31 84 SER A O 1
ATOM 697 N N . ILE A 1 85 ? 2.227 -4.166 13.515 1.00 96.00 85 ILE A N 1
ATOM 698 C CA . ILE A 1 85 ? 1.875 -4.570 12.151 1.00 96.00 85 ILE A CA 1
ATOM 699 C C . ILE A 1 85 ? 1.857 -3.359 11.207 1.00 96.00 85 ILE A C 1
ATOM 701 O O . ILE A 1 85 ? 2.363 -3.453 10.087 1.00 96.00 85 ILE A O 1
ATOM 705 N N . LEU A 1 86 ? 1.359 -2.206 11.665 1.00 96.44 86 LEU A N 1
ATOM 706 C CA . LEU A 1 86 ? 1.403 -0.944 10.923 1.00 96.44 86 LEU A CA 1
ATOM 707 C C . LEU A 1 86 ? 2.848 -0.535 10.587 1.00 96.44 86 LEU A C 1
ATOM 709 O O . LEU A 1 86 ? 3.120 -0.101 9.468 1.00 96.44 86 LEU A O 1
ATOM 713 N N . ILE A 1 87 ? 3.788 -0.728 11.519 1.00 94.94 87 ILE A N 1
ATOM 714 C CA . ILE A 1 87 ? 5.225 -0.515 11.280 1.00 94.94 87 ILE A CA 1
ATOM 715 C C . ILE A 1 87 ? 5.745 -1.450 10.187 1.00 94.94 87 ILE A C 1
ATOM 717 O O . ILE A 1 87 ? 6.405 -0.998 9.252 1.00 94.94 87 ILE A O 1
ATOM 721 N N . GLY A 1 88 ? 5.395 -2.736 10.246 1.00 92.00 88 GLY A N 1
ATOM 722 C CA . GLY A 1 88 ? 5.756 -3.691 9.196 1.00 92.00 88 GLY A CA 1
ATOM 723 C C . GLY A 1 88 ? 5.208 -3.311 7.813 1.00 92.00 88 GLY A C 1
ATOM 724 O O . GLY A 1 88 ? 5.905 -3.477 6.806 1.00 92.00 88 GLY A O 1
ATOM 725 N N . ALA A 1 89 ? 3.991 -2.758 7.755 1.00 92.50 89 ALA A N 1
ATOM 726 C CA . ALA A 1 89 ? 3.411 -2.220 6.526 1.00 92.50 89 ALA A CA 1
ATOM 727 C C . ALA A 1 89 ? 4.235 -1.035 6.000 1.00 92.50 89 ALA A C 1
ATOM 729 O O . ALA A 1 89 ? 4.638 -1.039 4.839 1.00 92.50 89 ALA A O 1
ATOM 730 N N . MET A 1 90 ? 4.573 -0.072 6.867 1.00 92.44 90 MET A N 1
ATOM 731 C CA . MET A 1 90 ? 5.408 1.083 6.510 1.00 92.44 90 MET A CA 1
ATOM 732 C C . MET A 1 90 ? 6.744 0.666 5.895 1.00 92.44 90 MET A C 1
ATOM 734 O O . MET A 1 90 ? 7.106 1.166 4.832 1.00 92.44 90 MET A O 1
ATOM 738 N N . ASP A 1 91 ? 7.448 -0.274 6.524 1.00 89.69 91 ASP A N 1
ATOM 739 C CA . ASP A 1 91 ? 8.749 -0.763 6.051 1.00 89.69 91 ASP A CA 1
ATOM 740 C C . ASP A 1 91 ? 8.655 -1.465 4.685 1.00 89.69 91 ASP A C 1
ATOM 742 O O . ASP A 1 91 ? 9.610 -1.460 3.903 1.00 89.69 91 ASP A O 1
ATOM 746 N N . THR A 1 92 ? 7.504 -2.077 4.388 1.00 85.94 92 THR A N 1
ATOM 747 C CA . THR A 1 92 ? 7.246 -2.743 3.104 1.00 85.94 92 THR A CA 1
ATOM 748 C C . THR A 1 92 ? 7.042 -1.724 1.981 1.00 85.94 92 THR A C 1
ATOM 750 O O . THR A 1 92 ? 7.557 -1.928 0.883 1.00 85.94 92 THR A O 1
ATOM 753 N N . GLU A 1 93 ? 6.372 -0.607 2.268 1.00 85.94 93 GLU A N 1
ATOM 754 C CA . GLU A 1 93 ? 6.085 0.469 1.305 1.00 85.94 93 GLU A CA 1
ATOM 755 C C . GLU A 1 93 ? 7.301 1.391 1.050 1.00 85.94 93 GLU A C 1
ATOM 757 O O . GLU A 1 93 ? 7.447 1.986 -0.019 1.00 85.94 93 GLU A O 1
ATOM 762 N N . ALA A 1 94 ? 8.202 1.534 2.030 1.00 74.62 94 ALA A N 1
ATOM 763 C CA . ALA A 1 94 ? 9.094 2.693 2.117 1.00 74.62 94 ALA A CA 1
ATOM 764 C C . ALA A 1 94 ? 10.187 2.864 1.037 1.00 74.62 94 ALA A C 1
ATOM 766 O O . ALA A 1 94 ? 10.621 4.005 0.861 1.00 74.62 94 ALA A O 1
ATOM 767 N N . PRO A 1 95 ? 10.632 1.862 0.250 1.00 82.88 95 PRO A N 1
ATOM 768 C CA . PRO A 1 95 ? 11.500 2.150 -0.889 1.00 82.88 95 PRO A CA 1
ATOM 769 C C . PRO A 1 95 ? 10.759 2.049 -2.235 1.00 82.88 95 PRO A C 1
ATOM 771 O O . PRO A 1 95 ? 11.315 1.563 -3.224 1.00 82.88 95 PRO A O 1
ATOM 774 N N . ILE A 1 96 ? 9.522 2.562 -2.301 1.00 86.00 96 ILE A N 1
ATOM 775 C CA . ILE A 1 96 ? 8.667 2.526 -3.500 1.00 86.00 96 ILE A CA 1
ATOM 776 C C . ILE A 1 96 ? 9.356 3.010 -4.783 1.00 86.00 96 ILE A C 1
ATOM 778 O O . ILE A 1 96 ? 9.193 2.405 -5.843 1.00 86.00 96 ILE A O 1
ATOM 782 N N . ARG A 1 97 ? 10.203 4.044 -4.705 1.00 85.88 97 ARG A N 1
ATOM 783 C CA . ARG A 1 97 ? 10.982 4.510 -5.862 1.00 85.88 97 ARG A CA 1
ATOM 784 C C . ARG A 1 97 ? 11.935 3.434 -6.386 1.00 85.88 97 ARG A C 1
ATOM 786 O O . ARG A 1 97 ? 12.025 3.221 -7.586 1.00 85.88 97 ARG A O 1
ATOM 793 N N . GLY A 1 98 ? 12.643 2.725 -5.512 1.00 87.81 98 GLY A N 1
ATOM 794 C CA . GLY A 1 98 ? 13.542 1.661 -5.964 1.00 87.81 98 GLY A CA 1
ATOM 795 C C . GLY A 1 98 ? 12.773 0.508 -6.616 1.00 87.81 98 GLY A C 1
ATOM 796 O O . GLY A 1 98 ? 13.190 -0.002 -7.657 1.00 87.81 98 GLY A O 1
ATOM 797 N N . TYR A 1 99 ? 11.615 0.139 -6.061 1.00 89.31 99 TYR A N 1
ATOM 798 C CA . TYR A 1 99 ? 10.762 -0.910 -6.629 1.00 89.31 99 TYR A CA 1
ATOM 799 C C . TYR A 1 99 ? 10.181 -0.543 -8.000 1.00 89.31 99 TYR A C 1
ATOM 801 O O . TYR A 1 99 ? 10.189 -1.368 -8.919 1.00 89.31 99 TYR A O 1
ATOM 809 N N . THR A 1 100 ? 9.691 0.688 -8.143 1.00 92.25 100 THR A N 1
ATOM 810 C CA . THR A 1 100 ? 9.109 1.214 -9.388 1.00 92.25 100 THR A CA 1
ATOM 811 C C . THR A 1 100 ? 10.166 1.350 -10.478 1.00 92.25 100 THR A C 1
ATOM 813 O O . THR A 1 100 ? 9.942 0.877 -11.589 1.00 92.25 100 THR A O 1
ATOM 816 N N . GLN A 1 101 ? 11.350 1.880 -10.159 1.00 94.00 101 GLN A N 1
ATOM 817 C CA . GLN A 1 101 ? 12.440 2.014 -11.129 1.00 94.00 101 GLN A CA 1
ATOM 818 C C . GLN A 1 101 ? 13.007 0.663 -11.571 1.00 94.00 101 GLN A C 1
ATOM 820 O O . GLN A 1 101 ? 13.207 0.452 -12.764 1.00 94.00 101 GLN A O 1
ATOM 825 N N . THR A 1 102 ? 13.171 -0.289 -10.649 1.00 93.62 102 THR A N 1
ATOM 826 C CA . THR A 1 102 ? 13.585 -1.654 -11.014 1.00 93.62 102 THR A CA 1
ATOM 827 C C . THR A 1 102 ? 12.558 -2.299 -11.948 1.00 93.62 102 THR A C 1
ATOM 829 O O . THR A 1 102 ? 12.914 -2.884 -12.966 1.00 93.62 102 THR A O 1
ATOM 832 N N . SER A 1 103 ? 11.265 -2.145 -11.646 1.00 95.06 103 SER A N 1
ATOM 833 C CA . SER A 1 103 ? 10.191 -2.675 -12.496 1.00 95.06 103 SER A CA 1
ATOM 834 C C . SER A 1 103 ? 10.147 -2.005 -13.866 1.00 95.06 103 SER A C 1
ATOM 836 O O . SER A 1 103 ? 9.979 -2.696 -14.867 1.00 95.06 103 SER A O 1
ATOM 838 N N . ARG A 1 104 ? 10.359 -0.684 -13.931 1.00 95.81 104 ARG A N 1
ATOM 839 C CA . ARG A 1 104 ? 10.492 0.058 -15.192 1.00 95.81 104 ARG A CA 1
ATOM 840 C C . ARG A 1 104 ? 11.597 -0.538 -16.061 1.00 95.81 104 ARG A C 1
ATOM 842 O O . ARG A 1 104 ? 11.340 -0.788 -17.229 1.00 95.81 104 ARG A O 1
ATOM 849 N N . GLN A 1 105 ? 12.774 -0.810 -15.495 1.00 95.12 105 GLN A N 1
ATOM 850 C CA . GLN A 1 105 ? 13.920 -1.357 -16.234 1.00 95.12 105 GLN A CA 1
ATOM 851 C C . GLN A 1 105 ? 13.631 -2.740 -16.840 1.00 95.12 105 GLN A C 1
ATOM 853 O O . GLN A 1 105 ? 13.911 -2.946 -18.017 1.00 95.12 105 GLN A O 1
ATOM 858 N N . TYR A 1 106 ? 13.000 -3.656 -16.093 1.00 96.25 106 TYR A N 1
ATOM 859 C CA . TYR A 1 106 ? 12.586 -4.960 -16.642 1.00 96.25 106 TYR A CA 1
ATOM 860 C C . TYR A 1 106 ? 11.506 -4.837 -17.734 1.00 96.25 106 TYR A C 1
ATOM 862 O O . TYR A 1 106 ? 11.444 -5.663 -18.641 1.00 96.25 106 TYR A O 1
ATOM 870 N N . LEU A 1 107 ? 10.642 -3.820 -17.657 1.00 96.00 107 LEU A N 1
ATOM 871 C CA . LEU A 1 107 ? 9.542 -3.617 -18.604 1.00 96.00 107 LEU A CA 1
ATOM 872 C C . LEU A 1 107 ? 9.952 -2.843 -19.861 1.00 96.00 107 LEU A C 1
ATOM 874 O O . LEU A 1 107 ? 9.332 -3.029 -20.900 1.00 96.00 107 LEU A O 1
ATOM 878 N N . GLU A 1 108 ? 10.955 -1.971 -19.785 1.00 94.25 108 GLU A N 1
ATOM 879 C CA . GLU A 1 108 ? 11.254 -0.946 -20.795 1.00 94.25 108 GLU A CA 1
ATOM 880 C C . GLU A 1 108 ? 11.398 -1.508 -22.213 1.00 94.25 108 GLU A C 1
ATOM 882 O O . GLU A 1 108 ? 10.827 -0.961 -23.156 1.00 94.25 108 GLU A O 1
ATOM 887 N N . ARG A 1 109 ? 12.086 -2.647 -22.356 1.00 91.94 109 ARG A N 1
ATOM 888 C CA . ARG A 1 109 ? 12.314 -3.290 -23.657 1.00 91.94 109 ARG A CA 1
ATOM 889 C C . ARG A 1 109 ? 11.079 -4.004 -24.217 1.00 91.94 109 ARG A C 1
ATOM 891 O O . ARG A 1 109 ? 10.894 -4.017 -25.430 1.00 91.94 109 ARG A O 1
ATOM 898 N N . LEU A 1 110 ? 10.279 -4.640 -23.362 1.00 95.75 110 LEU A N 1
ATOM 899 C CA . LEU A 1 110 ? 9.195 -5.544 -23.779 1.00 95.75 110 LEU A CA 1
ATOM 900 C C . LEU A 1 110 ? 7.818 -4.861 -23.774 1.00 95.75 110 LEU A C 1
ATOM 902 O O . LEU A 1 110 ? 6.985 -5.115 -24.641 1.00 95.75 110 LEU A O 1
ATOM 906 N N . HIS A 1 111 ? 7.585 -3.967 -22.814 1.00 95.38 111 HIS A N 1
ATOM 907 C CA . HIS A 1 111 ? 6.315 -3.285 -22.567 1.00 95.38 111 HIS A CA 1
ATOM 908 C C . HIS A 1 111 ? 6.540 -1.801 -22.209 1.00 95.38 111 HIS A C 1
ATOM 910 O O . HIS A 1 111 ? 6.268 -1.382 -21.079 1.00 95.38 111 HIS A O 1
ATOM 916 N N . PRO A 1 112 ? 6.990 -0.963 -23.161 1.00 94.06 112 PRO A N 1
ATOM 917 C CA . PRO A 1 112 ? 7.390 0.423 -22.891 1.00 94.06 112 PRO A CA 1
ATOM 918 C C . PRO A 1 112 ? 6.264 1.299 -22.316 1.00 94.06 112 PRO A C 1
ATOM 920 O O . PRO A 1 112 ? 6.511 2.148 -21.461 1.00 94.06 112 PRO A O 1
ATOM 923 N N . GLN A 1 113 ? 5.008 1.072 -22.718 1.00 94.31 113 GLN A N 1
ATOM 924 C CA . GLN A 1 113 ? 3.856 1.790 -22.150 1.00 94.31 113 GLN A CA 1
ATOM 925 C C . GLN A 1 113 ? 3.653 1.458 -20.665 1.00 94.31 113 GLN A C 1
ATOM 927 O O . GLN A 1 113 ? 3.428 2.350 -19.849 1.00 94.31 113 GLN A O 1
ATOM 932 N N . MET A 1 114 ? 3.797 0.182 -20.296 1.00 95.44 114 MET A N 1
ATOM 933 C CA . MET A 1 114 ? 3.706 -0.250 -18.904 1.00 95.44 114 MET A CA 1
ATOM 934 C C . MET A 1 114 ? 4.905 0.254 -18.092 1.00 95.44 114 MET A C 1
ATOM 936 O O . MET A 1 114 ? 4.725 0.698 -16.963 1.00 95.44 114 MET A O 1
ATOM 940 N N . ALA A 1 115 ? 6.110 0.261 -18.670 1.00 95.12 115 ALA A N 1
ATOM 941 C CA . ALA A 1 115 ? 7.295 0.840 -18.036 1.00 95.12 115 ALA A CA 1
ATOM 942 C C . ALA A 1 115 ? 7.072 2.322 -17.686 1.00 95.12 115 ALA A C 1
ATOM 944 O O . ALA A 1 115 ? 7.281 2.722 -16.536 1.00 95.12 115 ALA A O 1
ATOM 945 N N . ARG A 1 116 ? 6.549 3.107 -18.641 1.00 95.06 116 ARG A N 1
ATOM 946 C CA . ARG A 1 116 ? 6.171 4.510 -18.421 1.00 95.06 116 ARG A CA 1
ATOM 947 C C . ARG A 1 116 ? 5.094 4.654 -17.348 1.00 95.06 116 ARG A C 1
ATOM 949 O O . ARG A 1 116 ? 5.215 5.511 -16.478 1.00 95.06 116 ARG A O 1
ATOM 956 N N . PHE A 1 117 ? 4.054 3.825 -17.379 1.00 95.12 117 PHE A N 1
ATOM 957 C CA . PHE A 1 117 ? 2.997 3.846 -16.366 1.00 95.12 117 PHE A CA 1
ATOM 958 C C . PHE A 1 117 ? 3.537 3.578 -14.949 1.00 95.12 117 PHE A C 1
ATOM 960 O O . PHE A 1 117 ? 3.167 4.275 -14.003 1.00 95.12 117 PHE A O 1
ATOM 967 N N . VAL A 1 118 ? 4.427 2.590 -14.814 1.00 94.44 118 VAL A N 1
ATOM 968 C CA . VAL A 1 118 ? 4.970 2.105 -13.538 1.00 94.44 118 VAL A CA 1
ATOM 969 C C . VAL A 1 118 ? 5.988 3.075 -12.941 1.00 94.44 118 VAL A C 1
ATOM 971 O O . VAL A 1 118 ? 5.803 3.539 -11.818 1.00 94.44 118 VAL A O 1
ATOM 974 N N . GLY A 1 119 ? 7.062 3.373 -13.676 1.00 93.00 119 GLY A N 1
ATOM 975 C CA . GLY A 1 119 ? 8.206 4.142 -13.170 1.00 93.00 119 GLY A CA 1
ATOM 976 C C . GLY A 1 119 ? 8.498 5.422 -13.945 1.00 93.00 119 GLY A C 1
ATOM 977 O O . GLY A 1 119 ? 9.445 6.125 -13.603 1.00 93.00 119 GLY A O 1
ATOM 978 N N . GLY A 1 120 ? 7.695 5.752 -14.956 1.00 94.31 120 GLY A N 1
ATOM 979 C CA . GLY A 1 120 ? 7.810 7.013 -15.679 1.00 94.31 120 GLY A CA 1
ATOM 980 C C . GLY A 1 120 ? 8.842 7.002 -16.800 1.00 94.31 120 GLY A C 1
ATOM 981 O O . GLY A 1 120 ? 9.184 5.949 -17.337 1.00 94.31 120 GLY A O 1
ATOM 982 N N . THR A 1 121 ? 9.309 8.187 -17.183 1.00 92.69 121 THR A N 1
ATOM 983 C CA . THR A 1 121 ? 10.266 8.375 -18.283 1.00 92.69 121 THR A CA 1
ATOM 984 C C . THR A 1 121 ? 11.606 8.861 -17.757 1.00 92.69 121 THR A C 1
ATOM 986 O O . THR A 1 121 ? 11.651 9.793 -16.951 1.00 92.69 121 THR A O 1
ATOM 989 N N . VAL A 1 122 ? 12.690 8.276 -18.260 1.00 90.69 122 VAL A N 1
ATOM 990 C CA . VAL A 1 122 ? 14.067 8.689 -17.968 1.00 90.69 122 VAL A CA 1
ATOM 991 C C . VAL A 1 122 ? 14.700 9.325 -19.204 1.00 90.69 122 VAL A C 1
ATOM 993 O O . VAL A 1 122 ? 14.385 8.938 -20.328 1.00 90.69 122 VAL A O 1
ATOM 996 N N . GLY A 1 123 ? 15.547 10.329 -18.997 1.00 87.38 123 GLY A N 1
ATOM 997 C CA . GLY A 1 123 ? 16.328 10.969 -20.051 1.00 87.38 123 GLY A CA 1
ATOM 998 C C . GLY A 1 123 ? 17.557 10.147 -20.433 1.00 87.38 123 GLY A C 1
ATOM 999 O O . GLY A 1 123 ? 17.892 9.159 -19.781 1.00 87.38 123 GLY A O 1
ATOM 1000 N N . GLU A 1 124 ? 18.267 10.582 -21.473 1.00 83.69 124 GLU A N 1
ATOM 1001 C CA . GLU A 1 124 ? 19.480 9.912 -21.977 1.00 83.69 124 GLU A CA 1
ATOM 1002 C C . GLU A 1 124 ? 20.614 9.845 -20.939 1.00 83.69 124 GLU A C 1
ATOM 1004 O O . GLU A 1 124 ? 21.428 8.927 -20.954 1.00 83.69 124 GLU A O 1
ATOM 1009 N N . ASN A 1 125 ? 20.640 10.790 -19.997 1.00 86.25 125 ASN A N 1
ATOM 1010 C CA . ASN A 1 125 ? 21.567 10.823 -18.864 1.00 86.25 125 ASN A CA 1
ATOM 1011 C C . ASN A 1 125 ? 21.143 9.912 -17.691 1.00 86.25 125 ASN A C 1
ATOM 1013 O O . ASN A 1 125 ? 21.815 9.885 -16.661 1.00 86.25 125 ASN A O 1
ATOM 1017 N N . GLY A 1 126 ? 20.026 9.189 -17.823 1.00 80.50 126 GLY A N 1
ATOM 1018 C CA . GLY A 1 126 ? 19.453 8.348 -16.774 1.00 80.50 126 GLY A CA 1
ATOM 1019 C C . GLY A 1 126 ? 18.666 9.111 -15.703 1.00 80.50 126 GLY A C 1
ATOM 1020 O O . GLY A 1 126 ? 18.191 8.488 -14.751 1.00 80.50 126 GLY A O 1
ATOM 1021 N N . GLU A 1 127 ? 18.495 10.430 -15.834 1.00 87.81 127 GLU A N 1
ATOM 1022 C CA . GLU A 1 127 ? 17.697 11.222 -14.896 1.00 87.81 127 GLU A CA 1
ATOM 1023 C C . GLU A 1 127 ? 16.198 11.024 -15.130 1.00 87.81 127 GLU A C 1
ATOM 1025 O O . GLU A 1 127 ? 15.722 10.913 -16.259 1.00 87.81 127 GLU A O 1
ATOM 1030 N N . LEU A 1 128 ? 15.428 10.997 -14.043 1.00 89.19 128 LEU A N 1
ATOM 1031 C CA . LEU A 1 128 ? 13.980 10.846 -14.106 1.00 89.19 128 LEU A CA 1
ATOM 1032 C C . LEU A 1 128 ? 13.325 12.156 -14.569 1.00 89.19 128 LEU A C 1
ATOM 1034 O O . LEU A 1 128 ? 13.334 13.143 -13.836 1.00 89.19 128 LEU A O 1
ATOM 1038 N N . LEU A 1 129 ? 12.716 12.140 -15.757 1.00 91.62 129 LEU A N 1
ATOM 1039 C CA . LEU A 1 129 ? 12.024 13.290 -16.350 1.00 91.62 129 LEU A CA 1
ATOM 1040 C C . LEU A 1 129 ? 10.572 13.395 -15.871 1.00 91.62 129 LEU A C 1
ATOM 1042 O O . LEU A 1 129 ? 10.089 14.478 -15.550 1.00 91.62 129 LEU A O 1
ATOM 1046 N N . GLU A 1 130 ? 9.869 12.264 -15.809 1.00 92.62 130 GLU A N 1
ATOM 1047 C CA . GLU A 1 130 ? 8.471 12.195 -15.382 1.00 92.62 130 GLU A CA 1
ATOM 1048 C C . GLU A 1 130 ? 8.286 10.987 -14.469 1.00 92.62 130 GLU A C 1
ATOM 1050 O O . GLU A 1 130 ? 8.750 9.901 -14.794 1.00 92.62 130 GLU A O 1
ATOM 1055 N N . LEU A 1 131 ? 7.580 11.154 -13.349 1.00 92.69 131 LEU A N 1
ATOM 1056 C CA . LEU A 1 131 ? 7.168 10.039 -12.494 1.00 92.69 131 LEU A CA 1
ATOM 1057 C C . LEU A 1 131 ? 6.019 9.255 -13.135 1.00 92.69 131 LEU A C 1
ATOM 1059 O O . LEU A 1 131 ? 5.026 9.851 -13.569 1.00 92.69 131 LEU A O 1
ATOM 1063 N N . GLY A 1 132 ? 6.115 7.926 -13.093 1.00 93.69 132 GLY A N 1
ATOM 1064 C CA . GLY A 1 132 ? 5.018 7.036 -13.467 1.00 93.69 132 GLY A CA 1
ATOM 1065 C C . GLY A 1 132 ? 3.797 7.270 -12.584 1.00 93.69 132 GLY A C 1
ATOM 1066 O O . GLY A 1 132 ? 3.923 7.670 -11.423 1.00 93.69 132 GLY A O 1
ATOM 1067 N N . LEU A 1 133 ? 2.600 7.047 -13.128 1.00 93.19 133 LEU A N 1
ATOM 1068 C CA . LEU A 1 133 ? 1.378 7.234 -12.353 1.00 93.19 133 LEU A CA 1
ATOM 1069 C C . LEU A 1 133 ? 1.320 6.277 -11.160 1.00 93.19 133 LEU A C 1
ATOM 1071 O O . LEU A 1 133 ? 0.973 6.706 -10.063 1.00 93.19 133 LEU A O 1
ATOM 1075 N N . TRP A 1 134 ? 1.718 5.020 -11.349 1.00 92.38 134 TRP A N 1
ATOM 1076 C CA . TRP A 1 134 ? 1.724 4.060 -10.251 1.00 92.38 134 TRP A CA 1
ATOM 1077 C C . TRP A 1 134 ? 2.690 4.484 -9.132 1.00 92.38 134 TRP A C 1
ATOM 1079 O O . TRP A 1 134 ? 2.285 4.512 -7.974 1.00 92.38 134 TRP A O 1
ATOM 1089 N N . GLU A 1 135 ? 3.911 4.949 -9.452 1.00 93.12 135 GLU A N 1
ATOM 1090 C CA . GLU A 1 135 ? 4.815 5.527 -8.437 1.00 93.12 135 GLU A CA 1
ATOM 1091 C C . GLU A 1 135 ? 4.177 6.733 -7.719 1.00 93.12 135 GLU A C 1
ATOM 1093 O O . GLU A 1 135 ? 4.324 6.870 -6.505 1.00 93.12 135 GLU A O 1
ATOM 1098 N N . LYS A 1 136 ? 3.458 7.617 -8.429 1.00 91.88 136 LYS A N 1
ATOM 1099 C CA . LYS A 1 136 ? 2.777 8.774 -7.809 1.00 91.88 136 LYS A CA 1
ATOM 1100 C C . LYS A 1 136 ? 1.714 8.345 -6.792 1.00 91.88 136 LYS A C 1
ATOM 1102 O O . LYS A 1 136 ? 1.580 9.006 -5.762 1.00 91.88 136 LYS A O 1
ATOM 1107 N N . GLU A 1 137 ? 0.964 7.287 -7.082 1.00 91.19 137 GLU A N 1
ATOM 1108 C CA . GLU A 1 137 ? -0.084 6.766 -6.196 1.00 91.19 137 GLU A CA 1
ATOM 1109 C C . GLU A 1 137 ? 0.520 6.044 -4.984 1.00 91.19 137 GLU A C 1
ATOM 1111 O O . GLU A 1 137 ? 0.235 6.411 -3.845 1.00 91.19 137 GLU A O 1
ATOM 1116 N N . GLU A 1 138 ? 1.440 5.107 -5.210 1.00 90.25 138 GLU A N 1
ATOM 1117 C CA . GLU A 1 138 ? 2.062 4.306 -4.145 1.00 90.25 138 GLU A CA 1
ATOM 1118 C C . GLU A 1 138 ? 2.890 5.160 -3.165 1.00 90.25 138 GLU A C 1
ATOM 1120 O O . GLU A 1 138 ? 2.957 4.887 -1.965 1.00 90.25 138 GLU A O 1
ATOM 1125 N N . ARG A 1 139 ? 3.470 6.278 -3.628 1.00 91.06 139 ARG A N 1
ATOM 1126 C CA . ARG A 1 139 ? 4.188 7.234 -2.760 1.00 91.06 139 ARG A CA 1
ATOM 1127 C C . ARG A 1 139 ? 3.317 7.873 -1.676 1.00 91.06 139 ARG A C 1
ATOM 1129 O O . ARG A 1 139 ? 3.873 8.469 -0.753 1.00 91.06 139 ARG A O 1
ATOM 1136 N N . GLN A 1 140 ? 1.992 7.777 -1.770 1.00 91.25 140 GLN A N 1
ATOM 1137 C CA . GLN A 1 140 ? 1.067 8.297 -0.760 1.00 91.25 140 GLN A CA 1
ATOM 1138 C C . GLN A 1 140 ? 0.892 7.336 0.425 1.00 91.25 140 GLN A C 1
ATOM 1140 O O . GLN A 1 140 ? 0.523 7.781 1.514 1.00 91.25 140 GLN A O 1
ATOM 1145 N N . HIS A 1 141 ? 1.212 6.047 0.253 1.00 93.12 141 HIS A N 1
ATOM 1146 C CA . HIS A 1 141 ? 0.976 5.014 1.263 1.00 93.12 141 HIS A CA 1
ATOM 1147 C C . HIS A 1 141 ? 1.819 5.258 2.517 1.00 93.12 141 HIS A C 1
ATOM 1149 O O . HIS A 1 141 ? 1.276 5.464 3.602 1.00 93.12 141 HIS A O 1
ATOM 1155 N N . THR A 1 142 ? 3.149 5.323 2.384 1.00 93.56 142 THR A N 1
ATOM 1156 C CA . THR A 1 142 ? 4.043 5.500 3.540 1.00 93.56 142 THR A CA 1
ATOM 1157 C C . THR A 1 142 ? 3.733 6.768 4.352 1.00 93.56 142 THR A C 1
ATOM 1159 O O . THR A 1 142 ? 3.603 6.651 5.572 1.00 93.56 142 THR A O 1
ATOM 1162 N N . PRO A 1 143 ? 3.546 7.965 3.751 1.00 94.31 143 PRO A N 1
ATOM 1163 C CA . PRO A 1 143 ? 3.147 9.157 4.503 1.00 94.31 143 PRO A CA 1
ATOM 1164 C C . PRO A 1 143 ? 1.823 9.000 5.260 1.00 94.31 143 PRO A C 1
ATOM 1166 O O . PRO A 1 143 ? 1.708 9.483 6.387 1.00 94.31 143 PRO A O 1
ATOM 1169 N N . ALA A 1 144 ? 0.833 8.321 4.675 1.00 95.50 144 ALA A N 1
ATOM 1170 C CA . ALA A 1 144 ? -0.445 8.081 5.336 1.00 95.50 144 ALA A CA 1
ATOM 1171 C C . ALA A 1 144 ? -0.301 7.146 6.541 1.00 95.50 144 ALA A C 1
ATOM 1173 O O . ALA A 1 144 ? -0.837 7.445 7.607 1.00 95.50 144 ALA A O 1
ATOM 1174 N N . LEU A 1 145 ? 0.475 6.067 6.409 1.00 96.31 145 LEU A N 1
ATOM 1175 C CA . LEU A 1 145 ? 0.746 5.139 7.509 1.00 96.31 145 LEU A CA 1
ATOM 1176 C C . LEU A 1 145 ? 1.544 5.806 8.645 1.00 96.31 145 LEU A C 1
ATOM 1178 O O . LEU A 1 145 ? 1.206 5.617 9.813 1.00 96.31 145 LEU A O 1
ATOM 1182 N N . ILE A 1 146 ? 2.534 6.652 8.322 1.00 96.69 146 ILE A N 1
ATOM 1183 C CA . ILE A 1 146 ? 3.251 7.472 9.318 1.00 96.69 146 ILE A CA 1
ATOM 1184 C C . ILE A 1 146 ? 2.264 8.383 10.049 1.00 96.69 146 ILE A C 1
ATOM 1186 O O . ILE A 1 146 ? 2.294 8.479 11.274 1.00 96.69 146 ILE A O 1
ATOM 1190 N N . LYS A 1 147 ? 1.362 9.039 9.308 1.00 97.00 147 LYS A N 1
ATOM 1191 C CA . LYS A 1 147 ? 0.364 9.935 9.894 1.00 97.00 147 LYS A CA 1
ATOM 1192 C C . LYS A 1 147 ? -0.612 9.185 10.801 1.00 97.00 147 LYS A C 1
ATOM 1194 O O . LYS A 1 147 ? -0.913 9.701 11.872 1.00 97.00 147 LYS A O 1
ATOM 1199 N N . ILE A 1 148 ? -1.056 7.981 10.425 1.00 97.75 148 ILE A N 1
ATOM 1200 C CA . ILE A 1 148 ? -1.845 7.102 11.306 1.00 97.75 148 ILE A CA 1
ATOM 1201 C C . ILE A 1 148 ? -1.067 6.823 12.591 1.00 97.75 148 ILE A C 1
ATOM 1203 O O . ILE A 1 148 ? -1.596 7.054 13.674 1.00 97.75 148 ILE A O 1
ATOM 1207 N N . TYR A 1 149 ? 0.182 6.357 12.479 1.00 97.94 149 TYR A N 1
ATOM 1208 C CA . TYR A 1 149 ? 1.004 6.030 13.644 1.00 97.94 149 TYR A CA 1
ATOM 1209 C C . TYR A 1 149 ? 1.105 7.231 14.589 1.00 97.94 149 TYR A C 1
ATOM 1211 O O . TYR A 1 149 ? 0.747 7.122 15.757 1.00 97.94 149 TYR A O 1
ATOM 1219 N N . THR A 1 150 ? 1.480 8.401 14.065 1.00 97.50 150 THR A N 1
ATOM 1220 C CA . THR A 1 150 ? 1.601 9.629 14.856 1.00 97.50 150 THR A CA 1
ATOM 1221 C C . THR A 1 150 ? 0.279 10.075 15.480 1.00 97.50 150 THR A C 1
ATOM 1223 O O . THR A 1 150 ? 0.295 10.553 16.609 1.00 97.50 150 THR A O 1
ATOM 1226 N N . GLN A 1 151 ? -0.867 9.910 14.811 1.00 96.75 151 GLN A N 1
ATOM 1227 C CA . GLN A 1 151 ? -2.172 10.219 15.417 1.00 96.75 151 GLN A CA 1
ATOM 1228 C C . GLN A 1 151 ? -2.519 9.268 16.571 1.00 96.75 151 GLN A C 1
ATOM 1230 O O . GLN A 1 151 ? -3.080 9.692 17.576 1.00 96.75 151 GLN A O 1
ATOM 1235 N N . LEU A 1 152 ? -2.170 7.985 16.451 1.00 97.31 152 LEU A N 1
ATOM 1236 C CA . LEU A 1 152 ? -2.502 6.974 17.456 1.00 97.31 152 LEU A CA 1
ATOM 1237 C C . LEU A 1 152 ? -1.569 6.987 18.674 1.00 97.31 152 LEU A C 1
ATOM 1239 O O . LEU A 1 152 ? -1.992 6.570 19.753 1.00 97.31 152 LEU A O 1
ATOM 1243 N N . THR A 1 153 ? -0.318 7.423 18.506 1.00 96.94 153 THR A N 1
ATOM 1244 C CA . THR A 1 153 ? 0.718 7.362 19.554 1.00 96.94 153 THR A CA 1
ATOM 1245 C C . THR A 1 153 ? 1.186 8.732 20.041 1.00 96.94 153 THR A C 1
ATOM 1247 O O . THR A 1 153 ? 1.706 8.839 21.146 1.00 96.94 153 THR A O 1
ATOM 1250 N N . GLY A 1 154 ? 1.028 9.785 19.234 1.00 96.56 154 GLY A N 1
ATOM 1251 C CA . GLY A 1 154 ? 1.677 11.083 19.448 1.00 96.56 154 GLY A CA 1
ATOM 1252 C C . GLY A 1 154 ? 3.167 11.098 19.081 1.00 96.56 154 GLY A C 1
ATOM 1253 O O . GLY A 1 154 ? 3.817 12.140 19.180 1.00 96.56 154 GLY A O 1
ATOM 1254 N N . GLU A 1 155 ? 3.723 9.972 18.632 1.00 96.44 155 GLU A N 1
ATOM 1255 C CA . GLU A 1 155 ? 5.150 9.814 18.367 1.00 96.44 155 GLU A CA 1
ATOM 1256 C C . GLU A 1 155 ? 5.486 9.945 16.879 1.00 96.44 155 GLU A C 1
ATOM 1258 O O . GLU A 1 155 ? 4.689 9.653 15.980 1.00 96.44 155 GLU A O 1
ATOM 1263 N N . LYS A 1 156 ? 6.723 10.363 16.599 1.00 94.31 156 LYS A N 1
ATOM 1264 C CA . LYS A 1 156 ? 7.277 10.349 15.243 1.00 94.31 156 LYS A CA 1
ATOM 1265 C C . LYS A 1 156 ? 7.936 9.006 14.969 1.00 94.31 156 LYS A C 1
ATOM 1267 O O . LYS A 1 15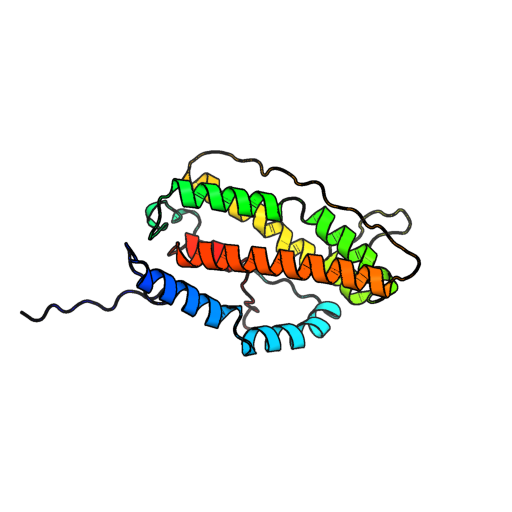6 ? 8.626 8.467 15.826 1.00 94.31 156 LYS A O 1
ATOM 1272 N N . ILE A 1 157 ? 7.803 8.530 13.737 1.00 94.56 157 ILE A N 1
ATOM 1273 C CA . ILE A 1 157 ? 8.454 7.309 13.269 1.00 94.56 157 ILE A CA 1
ATOM 1274 C C . ILE A 1 157 ? 9.108 7.532 11.910 1.00 94.56 157 ILE A C 1
ATOM 1276 O O . ILE A 1 157 ? 8.635 8.325 11.097 1.00 94.56 157 ILE A O 1
ATOM 1280 N N . THR A 1 158 ? 10.218 6.836 11.676 1.00 91.81 158 THR A N 1
ATOM 1281 C CA . THR A 1 158 ? 10.874 6.760 10.369 1.00 91.81 158 THR A CA 1
ATOM 1282 C C . THR A 1 158 ? 10.892 5.296 9.933 1.00 91.81 158 THR A C 1
ATOM 1284 O O . THR A 1 158 ? 11.445 4.476 10.669 1.00 91.81 158 THR A O 1
ATOM 1287 N N . PRO A 1 159 ? 10.292 4.949 8.781 1.00 88.56 159 PRO A N 1
ATOM 1288 C CA . PRO A 1 159 ? 10.321 3.587 8.262 1.00 88.56 159 PRO A CA 1
ATOM 1289 C C . PRO A 1 159 ? 11.751 3.097 8.040 1.00 88.56 159 PRO A C 1
ATOM 1291 O O . PRO A 1 159 ? 12.627 3.856 7.612 1.00 88.56 159 PRO A O 1
ATOM 1294 N N . LYS A 1 160 ? 11.986 1.810 8.279 1.00 89.31 160 LYS A N 1
ATOM 1295 C CA . LYS A 1 160 ? 13.258 1.165 7.962 1.00 89.31 160 LYS A CA 1
ATOM 1296 C C . LYS A 1 160 ? 13.291 0.850 6.474 1.00 89.31 160 LYS A C 1
ATOM 1298 O O . LYS A 1 160 ? 12.564 -0.010 5.982 1.00 89.31 160 LYS A O 1
ATOM 1303 N N . LEU A 1 161 ? 14.171 1.538 5.753 1.00 83.94 161 LEU A N 1
ATOM 1304 C CA . LEU A 1 161 ? 14.361 1.304 4.327 1.00 83.94 161 LEU A CA 1
ATOM 1305 C C . LEU A 1 161 ? 14.992 -0.071 4.102 1.00 83.94 161 LEU A C 1
ATOM 1307 O O . LEU A 1 161 ? 16.112 -0.338 4.540 1.00 83.94 161 LEU A O 1
ATOM 1311 N N . ARG A 1 162 ? 14.272 -0.940 3.393 1.00 81.81 162 ARG A N 1
ATOM 1312 C CA . ARG A 1 162 ? 14.823 -2.205 2.905 1.00 81.81 162 ARG A CA 1
ATOM 1313 C C . ARG A 1 162 ? 15.683 -1.960 1.671 1.00 81.81 162 ARG A C 1
ATOM 1315 O O . ARG A 1 162 ? 15.357 -1.122 0.830 1.00 81.81 162 ARG A O 1
ATOM 1322 N N . THR A 1 163 ? 16.755 -2.734 1.538 1.00 82.19 163 THR A N 1
ATOM 1323 C CA . THR A 1 163 ? 17.571 -2.732 0.323 1.00 82.19 163 THR A CA 1
ATOM 1324 C C . THR A 1 163 ? 16.748 -3.270 -0.840 1.00 82.19 163 THR A C 1
ATOM 1326 O O . THR A 1 163 ? 16.299 -4.416 -0.826 1.00 82.19 163 THR A O 1
ATOM 1329 N N . VAL A 1 164 ? 16.560 -2.441 -1.862 1.00 82.44 164 VAL A N 1
ATOM 1330 C CA . VAL A 1 164 ? 15.905 -2.845 -3.106 1.00 82.44 164 VAL A CA 1
ATOM 1331 C C . VAL A 1 164 ? 16.908 -3.630 -3.937 1.00 82.44 164 VAL A C 1
ATOM 1333 O O . VAL A 1 164 ? 18.002 -3.145 -4.225 1.00 82.44 164 VAL A O 1
ATOM 1336 N N . ARG A 1 165 ? 16.534 -4.846 -4.343 1.00 82.94 165 ARG A N 1
ATOM 1337 C CA . ARG A 1 165 ? 17.295 -5.586 -5.349 1.00 82.94 165 ARG A CA 1
ATOM 1338 C C . ARG A 1 165 ? 17.172 -4.847 -6.680 1.00 82.94 165 ARG A C 1
ATOM 1340 O O . ARG A 1 165 ? 16.063 -4.706 -7.183 1.00 82.94 165 ARG A O 1
ATOM 1347 N N . GLY A 1 166 ? 18.294 -4.364 -7.206 1.00 87.19 166 GLY A N 1
ATOM 1348 C CA . GLY A 1 166 ? 18.326 -3.655 -8.483 1.00 87.19 166 GLY A CA 1
ATOM 1349 C C . GLY A 1 166 ? 18.028 -4.557 -9.684 1.00 87.19 166 GLY A C 1
ATOM 1350 O O . GLY A 1 166 ? 17.868 -5.775 -9.555 1.00 87.19 166 GLY A O 1
ATOM 1351 N N . TYR A 1 167 ? 17.978 -3.939 -10.861 1.00 87.19 167 TYR A N 1
ATOM 1352 C CA . TYR A 1 167 ? 17.879 -4.631 -12.143 1.00 87.19 167 TYR A CA 1
ATOM 1353 C C . TYR A 1 167 ? 19.127 -5.487 -12.396 1.00 87.19 167 TYR A C 1
ATOM 1355 O O . TYR A 1 167 ? 20.251 -4.993 -12.316 1.00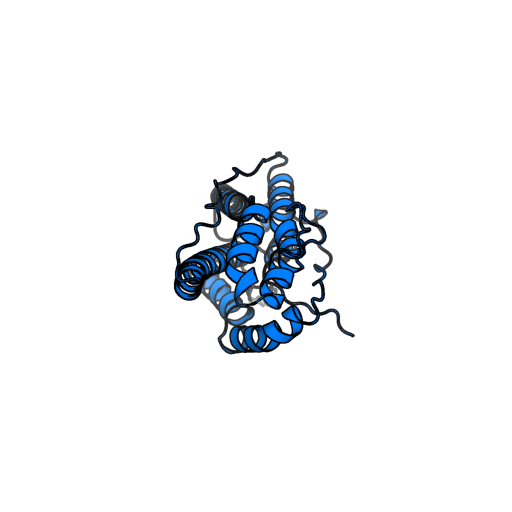 87.19 167 TYR A O 1
ATOM 1363 N N . LEU A 1 168 ? 18.918 -6.776 -12.667 1.00 90.25 168 LEU A N 1
ATOM 1364 C CA . LEU A 1 168 ? 19.966 -7.769 -12.905 1.00 90.25 168 LEU A CA 1
ATOM 1365 C C . LEU A 1 168 ? 19.631 -8.528 -14.197 1.00 90.25 168 LEU A C 1
ATOM 1367 O O . LEU A 1 168 ? 19.120 -9.645 -14.112 1.00 90.25 168 LEU A O 1
ATOM 1371 N N . PRO A 1 169 ? 19.847 -7.908 -15.369 1.00 89.12 169 PRO A N 1
ATOM 1372 C CA . PRO A 1 169 ? 19.518 -8.530 -16.640 1.00 89.12 169 PRO A CA 1
ATOM 1373 C C . PRO A 1 169 ? 20.402 -9.733 -16.942 1.00 89.12 169 PRO A C 1
ATOM 1375 O O . PRO A 1 169 ? 21.588 -9.761 -16.604 1.00 89.12 169 PRO A O 1
ATOM 1378 N N . THR A 1 170 ? 19.815 -10.675 -17.658 1.00 93.19 170 THR A N 1
ATOM 1379 C CA . THR A 1 170 ? 20.474 -11.755 -18.377 1.00 93.19 170 THR A CA 1
ATOM 1380 C C . THR A 1 170 ? 20.253 -11.568 -19.883 1.00 93.19 170 THR A C 1
ATOM 1382 O O . THR A 1 170 ? 19.737 -10.541 -20.335 1.00 93.19 170 THR A O 1
ATOM 1385 N N . ASP A 1 171 ? 20.656 -12.552 -20.684 1.00 93.44 171 ASP A N 1
ATOM 1386 C CA . ASP A 1 171 ? 20.434 -12.523 -22.131 1.00 93.44 171 ASP A CA 1
ATOM 1387 C C . ASP A 1 171 ? 18.970 -12.823 -22.520 1.00 93.44 171 ASP A C 1
ATOM 1389 O O . ASP A 1 171 ? 18.575 -12.565 -23.661 1.00 93.44 171 ASP A O 1
ATOM 1393 N N . ASP A 1 172 ? 18.139 -13.308 -21.584 1.00 95.44 172 ASP A N 1
ATOM 1394 C CA . ASP A 1 172 ? 16.710 -13.570 -21.796 1.00 95.44 172 ASP A CA 1
ATOM 1395 C C . ASP A 1 172 ? 15.824 -12.576 -21.026 1.00 95.44 172 ASP A C 1
ATOM 1397 O O . ASP A 1 172 ? 15.392 -12.797 -19.893 1.00 95.44 172 ASP A O 1
ATOM 1401 N N . ALA A 1 173 ? 15.481 -11.479 -21.704 1.00 94.25 173 ALA A N 1
ATOM 1402 C CA . ALA A 1 173 ? 14.616 -10.441 -21.151 1.00 94.25 173 ALA A CA 1
ATOM 1403 C C . ALA A 1 173 ? 13.204 -10.942 -20.777 1.00 94.25 173 ALA A C 1
ATOM 1405 O O . ALA A 1 173 ? 12.565 -10.349 -19.905 1.00 94.25 173 ALA A O 1
ATOM 1406 N N . ASN A 1 174 ? 12.688 -11.999 -21.424 1.00 96.19 174 ASN A N 1
ATOM 1407 C CA . ASN A 1 174 ? 11.366 -12.539 -21.091 1.00 96.19 174 ASN A CA 1
ATOM 1408 C C . ASN A 1 174 ? 11.423 -13.328 -19.785 1.00 96.19 174 ASN A C 1
ATOM 1410 O O . ASN A 1 174 ? 10.550 -13.163 -18.931 1.00 96.19 174 ASN A O 1
ATOM 1414 N N . GLU A 1 175 ? 12.451 -14.162 -19.616 1.00 95.88 175 GLU A N 1
ATOM 1415 C CA . GLU A 1 175 ? 12.668 -14.896 -18.371 1.00 95.88 175 GLU A CA 1
ATOM 1416 C C . GLU A 1 175 ? 12.909 -13.938 -17.196 1.00 95.88 175 GLU A C 1
ATOM 1418 O O . GLU A 1 175 ? 12.307 -14.092 -16.127 1.00 95.88 175 GLU A O 1
ATOM 1423 N N . ASP A 1 176 ? 13.733 -12.914 -17.407 1.00 94.94 176 ASP A N 1
ATOM 1424 C CA . ASP A 1 176 ? 13.999 -11.863 -16.428 1.00 94.94 176 ASP A CA 1
ATOM 1425 C C . ASP A 1 176 ? 12.711 -11.163 -15.978 1.00 94.94 176 ASP A C 1
ATOM 1427 O O . ASP A 1 176 ? 12.430 -11.059 -14.776 1.00 94.94 176 ASP A O 1
ATOM 1431 N N . LEU A 1 177 ? 11.890 -10.730 -16.944 1.00 95.31 177 LEU A N 1
ATOM 1432 C CA . LEU A 1 177 ? 10.608 -10.093 -16.664 1.00 95.31 177 LEU A CA 1
ATOM 1433 C C . LEU A 1 177 ? 9.645 -11.051 -15.955 1.00 95.31 177 LEU A C 1
ATOM 1435 O O . LEU A 1 177 ? 8.957 -10.631 -15.026 1.00 95.31 177 LEU A O 1
ATOM 1439 N N . TYR A 1 178 ? 9.602 -12.328 -16.338 1.00 95.19 178 TYR A N 1
ATOM 1440 C CA . TYR A 1 178 ? 8.750 -13.324 -15.689 1.00 95.19 178 TYR A CA 1
ATOM 1441 C C . TYR A 1 178 ? 9.131 -13.525 -14.216 1.00 95.19 178 TYR A C 1
ATOM 1443 O O . TYR A 1 178 ? 8.272 -13.453 -13.333 1.00 95.19 178 TYR A O 1
ATOM 1451 N N . A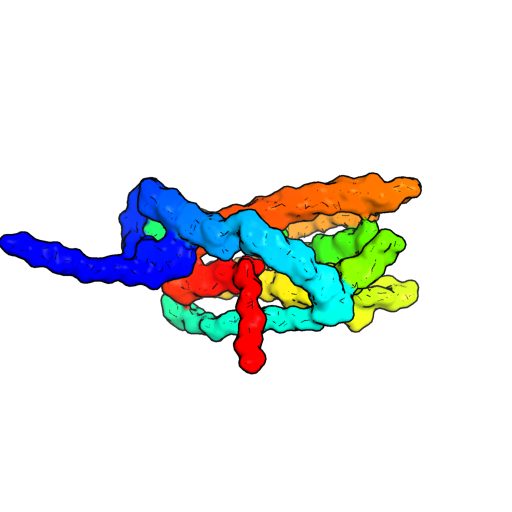RG A 1 179 ? 10.424 -13.717 -13.925 1.00 94.25 179 ARG A N 1
ATOM 1452 C CA . ARG A 1 179 ? 10.933 -13.892 -12.554 1.00 94.25 179 ARG A CA 1
ATOM 1453 C C . ARG A 1 179 ? 10.675 -12.649 -11.701 1.00 94.25 179 ARG A C 1
ATOM 1455 O O . ARG A 1 179 ? 10.208 -12.768 -10.564 1.00 94.25 179 ARG A O 1
ATOM 1462 N N . HIS A 1 180 ? 10.940 -11.461 -12.249 1.00 94.12 180 HIS A N 1
ATOM 1463 C CA . HIS A 1 180 ? 10.643 -10.191 -11.583 1.00 94.12 180 HIS A CA 1
ATOM 1464 C C . HIS A 1 180 ? 9.139 -10.019 -11.338 1.00 94.12 180 HIS A C 1
ATOM 1466 O O . HIS A 1 180 ? 8.720 -9.698 -10.225 1.00 94.12 180 HIS A O 1
ATOM 1472 N N . GLY A 1 181 ? 8.319 -10.295 -12.352 1.00 92.75 181 GLY A N 1
ATOM 1473 C CA . GLY A 1 181 ? 6.863 -10.220 -12.293 1.00 92.75 181 GLY A CA 1
ATOM 1474 C C . GLY A 1 181 ? 6.277 -11.130 -11.218 1.00 92.75 181 GLY A C 1
ATOM 1475 O O . GLY A 1 181 ? 5.479 -10.670 -10.404 1.00 92.75 181 GLY A O 1
ATOM 1476 N N . LEU A 1 182 ? 6.731 -12.384 -11.133 1.00 94.56 182 LEU A N 1
ATOM 1477 C CA . LEU A 1 182 ? 6.305 -13.323 -10.093 1.00 94.56 182 LEU A CA 1
ATOM 1478 C C . LEU A 1 182 ? 6.626 -12.800 -8.684 1.00 94.56 182 LEU A C 1
ATOM 1480 O O . LEU A 1 182 ? 5.771 -12.824 -7.797 1.00 94.56 182 LEU A O 1
ATOM 1484 N N . HIS A 1 183 ? 7.835 -12.268 -8.487 1.00 91.25 183 HIS A N 1
ATOM 1485 C CA . HIS A 1 183 ? 8.231 -11.658 -7.219 1.00 91.25 183 HIS A CA 1
ATOM 1486 C C . HIS A 1 183 ? 7.361 -10.437 -6.866 1.00 91.25 183 HIS A C 1
ATOM 1488 O O . HIS A 1 183 ? 6.945 -10.278 -5.712 1.00 91.25 183 HIS A O 1
ATOM 1494 N N . ARG A 1 184 ? 7.042 -9.580 -7.848 1.00 91.00 184 ARG A N 1
ATOM 1495 C CA . ARG A 1 184 ? 6.142 -8.435 -7.641 1.00 91.00 184 ARG A CA 1
ATOM 1496 C C . ARG A 1 184 ? 4.727 -8.883 -7.297 1.00 91.00 184 ARG A C 1
ATOM 1498 O O . ARG A 1 184 ? 4.183 -8.366 -6.330 1.00 91.00 184 ARG A O 1
ATOM 1505 N N . ILE A 1 185 ? 4.169 -9.872 -7.995 1.00 91.50 185 ILE A N 1
ATOM 1506 C CA . ILE A 1 185 ? 2.834 -10.416 -7.694 1.00 91.50 185 ILE A CA 1
ATOM 1507 C C . ILE A 1 185 ? 2.770 -10.916 -6.248 1.00 91.50 185 ILE A C 1
ATOM 1509 O O . ILE A 1 185 ? 1.847 -10.556 -5.522 1.00 91.50 185 ILE A O 1
ATOM 1513 N N . ALA A 1 186 ? 3.765 -11.688 -5.801 1.00 91.44 186 ALA A N 1
ATOM 1514 C CA . ALA A 1 186 ? 3.817 -12.172 -4.423 1.00 91.44 186 ALA A CA 1
ATOM 1515 C C . ALA A 1 186 ? 3.890 -11.020 -3.402 1.00 91.44 186 ALA A C 1
ATOM 1517 O O . ALA A 1 186 ? 3.195 -11.047 -2.386 1.00 91.44 186 ALA A O 1
ATOM 1518 N N . THR A 1 187 ? 4.687 -9.987 -3.696 1.00 89.06 187 THR A N 1
ATOM 1519 C CA . THR A 1 187 ? 4.830 -8.800 -2.837 1.00 89.06 187 THR A CA 1
ATOM 1520 C C . THR A 1 187 ? 3.518 -8.014 -2.740 1.00 89.06 187 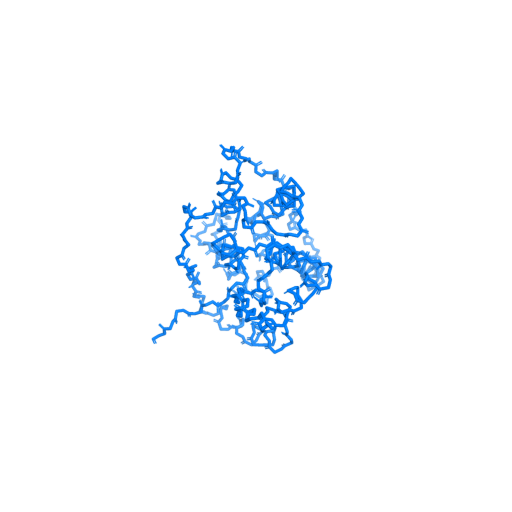THR A C 1
ATOM 1522 O O . THR A 1 187 ? 3.054 -7.733 -1.636 1.00 89.06 187 THR A O 1
ATOM 1525 N N . GLU A 1 188 ? 2.882 -7.711 -3.875 1.00 89.25 188 GLU A N 1
ATOM 1526 C CA . GLU A 1 188 ? 1.624 -6.952 -3.926 1.00 89.25 188 GLU A CA 1
ATOM 1527 C C . GLU A 1 188 ? 0.451 -7.722 -3.312 1.00 89.25 188 GLU A C 1
ATOM 1529 O O . GLU A 1 188 ? -0.407 -7.140 -2.641 1.00 89.25 188 GLU A O 1
ATOM 1534 N N . TYR A 1 189 ? 0.412 -9.044 -3.502 1.00 91.25 189 TYR A N 1
ATOM 1535 C CA . TYR A 1 189 ? -0.590 -9.898 -2.872 1.00 91.25 189 TYR A CA 1
ATOM 1536 C C . TYR A 1 189 ? -0.419 -9.922 -1.349 1.00 91.25 189 TYR A C 1
ATOM 1538 O O . TYR A 1 189 ? -1.396 -9.748 -0.618 1.00 91.25 189 TYR A O 1
ATOM 1546 N N . GLY A 1 190 ? 0.821 -10.056 -0.865 1.00 91.94 190 GLY A N 1
ATOM 1547 C CA . GLY A 1 190 ? 1.143 -9.975 0.559 1.00 91.94 190 GLY A CA 1
ATOM 1548 C C . GLY A 1 190 ? 0.743 -8.631 1.172 1.00 91.94 190 GLY A C 1
ATOM 1549 O O . GLY A 1 190 ? 0.048 -8.604 2.189 1.00 91.94 190 GLY A O 1
ATOM 1550 N N . ALA A 1 191 ? 1.091 -7.520 0.516 1.00 91.12 191 ALA A N 1
ATOM 1551 C CA . ALA A 1 191 ? 0.667 -6.185 0.934 1.00 91.12 191 ALA A CA 1
ATOM 1552 C C . ALA A 1 191 ? -0.866 -6.065 0.947 1.00 91.12 191 ALA A C 1
ATOM 1554 O O . ALA A 1 191 ? -1.450 -5.587 1.912 1.00 91.12 191 ALA A O 1
ATOM 1555 N N . THR A 1 192 ? -1.553 -6.561 -0.082 1.00 92.75 192 THR A N 1
ATOM 1556 C CA . THR A 1 192 ? -3.024 -6.538 -0.146 1.00 92.75 192 THR A CA 1
ATOM 1557 C C . THR A 1 192 ? -3.667 -7.305 1.011 1.00 92.75 192 THR A C 1
ATOM 1559 O O . THR A 1 192 ? -4.590 -6.787 1.639 1.00 92.75 192 THR A O 1
ATOM 1562 N N . CYS A 1 193 ? -3.149 -8.488 1.351 1.00 93.81 193 CYS A N 1
ATOM 1563 C CA . CYS A 1 193 ? -3.608 -9.249 2.515 1.00 93.81 193 CYS A CA 1
ATOM 1564 C C . CYS A 1 193 ? -3.415 -8.465 3.821 1.00 93.81 193 CYS A C 1
ATOM 1566 O O . CYS A 1 193 ? -4.301 -8.466 4.674 1.00 93.81 193 CYS A O 1
ATOM 1568 N N . LEU A 1 194 ? -2.290 -7.758 3.956 1.00 94.81 194 LEU A N 1
ATOM 1569 C CA . LEU A 1 194 ? -1.990 -6.925 5.118 1.00 94.81 194 LEU A CA 1
ATOM 1570 C C . LEU A 1 194 ? -2.991 -5.773 5.279 1.00 94.81 194 LEU A C 1
ATOM 1572 O O . LEU A 1 194 ? -3.515 -5.576 6.372 1.00 94.81 194 LEU A O 1
ATOM 1576 N N . TYR A 1 195 ? -3.324 -5.056 4.200 1.00 95.75 195 TYR A N 1
ATOM 1577 C CA . TYR A 1 195 ? -4.343 -3.998 4.250 1.00 95.75 195 TYR A CA 1
ATOM 1578 C C . TYR A 1 195 ? -5.741 -4.543 4.547 1.00 95.75 195 TYR A C 1
ATOM 1580 O O . TYR A 1 195 ? -6.466 -3.938 5.331 1.00 95.75 195 TYR A O 1
ATOM 1588 N N . ILE A 1 196 ? -6.122 -5.695 3.978 1.00 96.06 196 ILE A N 1
ATOM 1589 C CA . ILE A 1 196 ? -7.392 -6.360 4.319 1.00 96.06 196 ILE A CA 1
ATOM 1590 C C . ILE A 1 196 ? -7.437 -6.683 5.813 1.00 96.06 196 ILE A C 1
ATOM 1592 O O . ILE A 1 196 ? -8.443 -6.426 6.471 1.00 96.06 196 ILE A O 1
ATOM 1596 N N . TRP A 1 197 ? -6.341 -7.206 6.359 1.00 96.25 197 TRP A N 1
ATOM 1597 C CA . TRP A 1 197 ? -6.244 -7.505 7.780 1.00 96.25 197 TRP A CA 1
ATOM 1598 C C . TRP A 1 197 ? -6.357 -6.231 8.636 1.00 96.25 197 TRP A C 1
ATOM 1600 O O . TRP A 1 197 ? -7.175 -6.189 9.553 1.00 96.25 197 TRP A O 1
ATOM 1610 N N . LEU A 1 198 ? -5.629 -5.161 8.290 1.00 97.12 198 LEU A N 1
ATOM 1611 C CA . LEU A 1 198 ? -5.704 -3.869 8.984 1.00 97.12 198 LEU A CA 1
ATOM 1612 C C . LEU A 1 198 ? -7.127 -3.280 8.934 1.00 97.12 198 LEU A C 1
ATOM 1614 O O . LEU A 1 198 ? -7.636 -2.814 9.952 1.00 97.12 198 LEU A O 1
ATOM 1618 N N . MET A 1 199 ? -7.806 -3.343 7.784 1.00 97.19 199 MET A N 1
ATOM 1619 C CA . MET A 1 199 ? -9.192 -2.879 7.629 1.00 97.19 199 MET A CA 1
ATOM 1620 C C . MET A 1 199 ? -10.199 -3.719 8.422 1.00 97.19 199 MET A C 1
ATOM 1622 O O . MET A 1 199 ? -11.151 -3.175 8.983 1.00 97.19 199 MET A O 1
ATOM 1626 N N . ALA A 1 200 ? -10.016 -5.041 8.495 1.00 96.75 200 ALA A N 1
ATOM 1627 C CA . ALA A 1 200 ? -10.907 -5.914 9.263 1.00 96.75 200 ALA A CA 1
ATOM 1628 C C . ALA A 1 200 ? -10.858 -5.605 10.766 1.00 96.75 200 ALA A C 1
ATOM 1630 O O . ALA A 1 200 ? -11.853 -5.781 11.472 1.00 96.75 200 ALA A O 1
ATOM 1631 N N . HIS A 1 201 ? -9.710 -5.113 11.223 1.00 97.31 201 HIS A N 1
ATOM 1632 C CA . HIS A 1 201 ? -9.405 -4.779 12.607 1.00 97.31 201 HIS A CA 1
ATOM 1633 C C . HIS A 1 201 ? -9.521 -3.287 12.938 1.00 97.31 201 HIS A C 1
ATOM 1635 O O . HIS A 1 201 ? -9.108 -2.853 14.014 1.00 97.31 201 HIS A O 1
ATOM 1641 N N . THR A 1 202 ? -10.100 -2.498 12.034 1.00 97.06 202 THR A N 1
ATOM 1642 C CA . THR A 1 202 ? -10.330 -1.069 12.244 1.00 97.06 202 THR A CA 1
ATOM 1643 C C . THR A 1 202 ? -11.746 -0.658 11.865 1.00 97.06 202 THR A C 1
ATOM 1645 O O . THR A 1 202 ? -12.466 -1.402 11.197 1.00 97.06 202 THR A O 1
ATOM 1648 N N . THR A 1 203 ? -12.159 0.525 12.320 1.00 96.44 203 THR A N 1
ATOM 1649 C CA . THR A 1 203 ? -13.454 1.151 12.004 1.00 96.44 203 THR A CA 1
ATOM 1650 C C . THR A 1 203 ? -13.290 2.653 11.740 1.00 96.44 203 THR A C 1
ATOM 1652 O O . THR A 1 203 ? -12.228 3.228 11.993 1.00 96.44 203 THR A O 1
ATOM 1655 N N . GLY A 1 204 ? -14.343 3.303 11.231 1.00 94.56 204 GLY A N 1
ATOM 1656 C CA . GLY A 1 204 ? -14.404 4.760 11.061 1.00 94.56 204 GLY A CA 1
ATOM 1657 C C . GLY A 1 204 ? -13.279 5.333 10.192 1.00 94.56 204 GLY A C 1
ATOM 1658 O O . GLY A 1 204 ? -12.796 4.676 9.271 1.00 94.56 204 GLY A O 1
ATOM 1659 N N . ALA A 1 205 ? -12.825 6.546 10.521 1.00 95.69 205 ALA A N 1
ATOM 1660 C CA . ALA A 1 205 ? -11.805 7.260 9.751 1.00 95.69 205 ALA A CA 1
ATOM 1661 C C . ALA A 1 205 ? -10.470 6.499 9.634 1.00 95.69 205 ALA A C 1
ATOM 1663 O O . ALA A 1 205 ? -9.762 6.643 8.639 1.00 95.69 205 ALA A O 1
ATOM 1664 N N . LEU A 1 206 ? -10.122 5.662 10.619 1.00 97.25 206 LEU A N 1
ATOM 1665 C CA . LEU A 1 206 ? -8.928 4.821 10.540 1.00 97.25 206 LEU A CA 1
ATOM 1666 C C . LEU A 1 206 ? -9.067 3.748 9.448 1.00 97.25 206 LEU A C 1
ATOM 1668 O O . LEU A 1 206 ? -8.162 3.583 8.629 1.00 97.25 206 LEU A O 1
ATOM 1672 N N . GLN A 1 207 ? -10.212 3.062 9.404 1.00 96.12 207 GLN A N 1
ATOM 1673 C CA . GLN A 1 207 ? -10.525 2.098 8.343 1.00 96.12 207 GLN A CA 1
ATOM 1674 C C . GLN A 1 207 ? -10.582 2.787 6.977 1.00 96.12 207 GLN A C 1
ATOM 1676 O O . GLN A 1 207 ? -10.130 2.237 5.974 1.00 96.12 207 GLN A O 1
ATOM 1681 N N . ASP A 1 208 ? -11.090 4.017 6.951 1.00 94.56 208 ASP A N 1
ATOM 1682 C CA . ASP A 1 208 ? -11.206 4.807 5.740 1.00 94.56 208 ASP A CA 1
ATOM 1683 C C . ASP A 1 208 ? -9.856 5.124 5.091 1.00 94.56 208 ASP A C 1
ATOM 1685 O O . ASP A 1 208 ? -9.754 5.010 3.872 1.00 94.56 208 ASP A O 1
ATOM 1689 N N . VAL A 1 209 ? -8.826 5.476 5.870 1.00 95.00 209 VAL A N 1
ATOM 1690 C CA . VAL A 1 209 ? -7.468 5.699 5.335 1.00 95.00 209 VAL A CA 1
ATOM 1691 C C . VAL A 1 209 ? -6.874 4.407 4.786 1.00 95.00 209 VAL A C 1
ATOM 1693 O O . VAL A 1 209 ? -6.227 4.420 3.743 1.00 95.00 209 VAL A O 1
ATOM 1696 N N . LEU A 1 210 ? -7.090 3.288 5.481 1.00 95.62 210 LEU A N 1
ATOM 1697 C CA . LEU A 1 210 ? -6.552 1.981 5.096 1.00 95.62 210 LEU A CA 1
ATOM 1698 C C . LEU A 1 210 ? -7.208 1.413 3.826 1.00 95.62 210 LEU A C 1
ATOM 1700 O O . LEU A 1 210 ? -6.609 0.563 3.167 1.00 95.62 210 LEU A O 1
ATOM 1704 N N . GLU A 1 211 ? -8.400 1.895 3.457 1.00 93.50 211 GLU A N 1
ATOM 1705 C CA . GLU A 1 211 ? -9.044 1.581 2.177 1.00 93.50 211 GLU A CA 1
ATOM 1706 C C . GLU A 1 211 ? -8.319 2.222 0.990 1.00 93.50 211 GLU A C 1
ATOM 1708 O O . GLU A 1 211 ? -8.208 1.585 -0.060 1.00 93.50 211 GLU A O 1
ATOM 1713 N N . GLU A 1 212 ? -7.847 3.466 1.119 1.00 87.88 212 GLU A N 1
ATOM 1714 C CA . GLU A 1 212 ? -7.389 4.264 -0.027 1.00 87.88 212 GLU A CA 1
ATOM 1715 C C . GLU A 1 212 ? -6.284 3.593 -0.859 1.00 87.88 212 GLU A C 1
ATOM 1717 O O . GLU A 1 212 ? -6.438 3.539 -2.083 1.00 87.88 212 GLU A O 1
ATOM 1722 N N . PRO A 1 213 ? -5.262 2.947 -0.260 1.00 78.62 213 PRO A N 1
ATOM 1723 C CA . PRO A 1 213 ? -4.258 2.181 -1.004 1.00 78.62 213 PRO A CA 1
ATOM 1724 C C . PRO A 1 213 ? -4.821 1.069 -1.903 1.00 78.62 213 PRO A C 1
ATOM 1726 O O . PRO A 1 213 ? -4.154 0.607 -2.829 1.00 78.62 213 PRO A O 1
ATOM 1729 N N . LYS A 1 214 ? -6.043 0.592 -1.636 1.00 70.94 214 LYS A N 1
ATOM 1730 C CA . LYS A 1 214 ? -6.696 -0.516 -2.358 1.00 70.94 214 LYS A CA 1
ATOM 1731 C C . LYS A 1 214 ? -7.975 -0.094 -3.084 1.00 70.94 214 LYS A C 1
ATOM 1733 O O . LYS A 1 214 ? -8.591 -0.911 -3.781 1.00 70.94 214 LYS A O 1
ATOM 1738 N N . SER A 1 215 ? -8.357 1.175 -2.968 1.00 61.22 215 SER A N 1
ATOM 1739 C CA . SER A 1 215 ? -9.567 1.734 -3.554 1.00 61.22 215 SER A CA 1
ATOM 1740 C C . SER A 1 215 ? -9.347 2.121 -5.027 1.00 61.22 215 SER A C 1
ATOM 1742 O O . SER A 1 215 ? -8.301 2.621 -5.453 1.00 61.22 215 SER A O 1
ATOM 1744 N N . ARG A 1 216 ? -10.356 1.844 -5.859 1.00 58.06 216 ARG A N 1
ATOM 1745 C CA . ARG A 1 216 ? -10.498 2.415 -7.204 1.00 58.06 216 ARG A CA 1
ATOM 1746 C C . ARG A 1 216 ? -11.791 3.212 -7.226 1.00 58.06 216 ARG A C 1
ATOM 1748 O O . ARG A 1 216 ? -12.797 2.754 -7.757 1.00 58.06 216 ARG A O 1
ATOM 1755 N N . ARG A 1 217 ? -11.784 4.398 -6.625 1.00 52.47 217 ARG A N 1
ATOM 1756 C CA . ARG A 1 217 ? -12.834 5.376 -6.903 1.00 52.47 217 ARG A CA 1
ATOM 1757 C C . ARG A 1 217 ? -12.391 6.185 -8.117 1.00 52.47 217 ARG A C 1
ATOM 1759 O O . ARG A 1 217 ? -11.436 6.951 -8.048 1.00 52.47 217 ARG A O 1
ATOM 1766 N N . ARG A 1 218 ? -13.056 5.970 -9.253 1.00 43.72 218 ARG A N 1
ATOM 1767 C CA . ARG A 1 218 ? -13.103 6.997 -10.297 1.00 43.72 218 ARG A CA 1
ATOM 1768 C C . ARG A 1 218 ? -14.009 8.098 -9.765 1.00 43.72 218 ARG A C 1
ATOM 1770 O O . ARG A 1 218 ? -15.063 7.783 -9.213 1.00 43.72 218 ARG A O 1
ATOM 1777 N N . SER A 1 219 ? -13.603 9.357 -9.895 1.00 29.08 219 SER A N 1
ATOM 1778 C CA . SER A 1 219 ? -14.532 10.469 -9.695 1.00 29.08 219 SER A CA 1
ATOM 1779 C C . SER A 1 219 ? -15.788 10.204 -10.536 1.00 29.08 219 SER A C 1
ATOM 1781 O O . SER A 1 219 ? -15.636 9.785 -11.689 1.00 29.08 219 SER A O 1
ATOM 1783 N N . PRO A 1 220 ? -17.006 10.394 -10.000 1.00 30.45 220 PRO A N 1
ATOM 1784 C CA . PRO A 1 220 ? -18.177 10.434 -10.856 1.00 30.45 220 PRO A CA 1
ATOM 1785 C C . PRO A 1 220 ? -17.978 11.597 -11.834 1.00 30.45 220 PRO A C 1
ATOM 1787 O O . PRO A 1 220 ? -17.676 12.715 -11.414 1.00 30.45 220 PRO A O 1
ATOM 1790 N N . SER A 1 221 ? -18.040 11.282 -13.126 1.00 31.66 221 SER A N 1
ATOM 1791 C CA . SER A 1 221 ? -18.157 12.257 -14.213 1.00 31.66 221 SER A CA 1
ATOM 1792 C C . SER A 1 221 ? -19.465 13.021 -14.109 1.00 31.66 221 SER A C 1
ATOM 1794 O O . SER A 1 221 ? -20.479 12.333 -13.840 1.00 31.66 221 SER A O 1
#

Secondary structure (DSSP, 8-state):
-----PPPPEETTEE--SS--HHHHHHHHHHHHHHHTSHHHHHHHHHHHHHHHHS----PPPP--GGG--GGGB-SS-HHHHHHHHHHHHHHHTTHHHHHHHHHHHHHTT-HHHHHHHH-EE-TTS-EEE--HHHHHHTTHHHHHHHHHHHHHS------PPPPP-----S-HHHHHHHHHHHHHHHHHHHHHHHHHHHHTB-HHHHHHHHGGG---PPP-

Radius of gyration: 19.59 Å; chains: 1; bounding box: 61×30×51 Å

Foldseek 3Di:
DDPPPPQADAFQLGGDDLADDPVLLVSSLVSVCCVFPPPVNVVVVVVCVVVCLVPPDAFDADDFPLLPQEQSQFYNDDSVVLLVLLLVLLQLLPVQQQLQQQLLVLCCVPPVSVSCQRARDADPVRHHPDGHSNSVQSVVSNVLSQSSSCSHPVDGDDHDHDDRDHHDDDPDSVVSNVVSVVVVVVSVVVSSSSLSSSLSRGGDSSNSSSCSSRDDDDDDD

Organism: NCBI:txid2005467

pLDDT: mean 89.13, std 12.93, range [29.08, 97.94]

InterPro domains:
  IPR009078 Ferritin-like superfamily [SSF47240] (22-204)

Sequence (221 aa):
MLNSLSPLAEDLAGQNYPSPHYLQTQRRIRSLIDKYIAVEKLHERLQDLPIQFTNPQPRPWKPIDWQTINRNQIIGLDAEVFLSILIGAMDTEAPIRGYTQTSRQYLERLHPQMARFVGGTVGENGELLELGLWEKEERQHTPALIKIYTQLTGEKITPKLRTVRGYLPTDDANEDLYRHGLHRIATEYGATCLYIWLMAHTTGALQDVLEEPKSRRRSPS